Protein AF-A0A9X9IPY0-F1 (afdb_monomer_lite)

Foldseek 3Di:
DPFAKAWAFPDPVDQLLCLLPPVLDADQCLLDCVGNPNQVSLVVCVVVPPDPGGTDIGTCVNDPDPVLLVVLQVLLVVVCVLLCVQPVQDVVNSVPPRSDQDDDRHDRDPLSVVLCVQLVVLSVPDSHPVVSVVVSCVSQQQDDGNRVVSRPGDDGNVSSSSNRHPNPDPDWDKAFDDFPQKDWDDPVVVCLLQVPDAWPTKMDGNPDPDPPAFKIKTKDWDFFSAFCQQAALVRVLVVLVVLLVVCPPDDDDDQKDKDFPDWDWDPDPQWTWIKTWMWMDGDPDIKTKIWIWTHWRTGTTTMIIIGHDDPHDDRVVVVCSRPVVVRMGTDPVTTHDHYPDHDDDDDDGPDRRPDPNVVSSVVSPDDPDPPPPD

Radius of gyration: 24.75 Å; chains: 1; bounding box: 64×47×65 Å

Organism: Bacteroides fragilis (NCBI:txid817)

pLDDT: mean 73.15, std 15.57, range [31.52, 93.75]

Structure (mmCIF, N/CA/C/O backbone):
data_AF-A0A9X9IPY0-F1
#
_entry.id   AF-A0A9X9IPY0-F1
#
loop_
_atom_site.group_PDB
_atom_site.id
_atom_site.type_symbol
_atom_site.label_atom_id
_atom_site.label_alt_id
_atom_site.label_comp_id
_atom_site.label_asym_id
_atom_site.label_entity_id
_atom_site.label_seq_id
_atom_site.pdbx_PDB_ins_code
_atom_site.Cartn_x
_atom_site.Cartn_y
_atom_site.Cartn_z
_atom_site.occupancy
_atom_site.B_iso_or_equiv
_atom_site.auth_seq_id
_atom_site.auth_comp_id
_atom_site.auth_asym_id
_atom_site.auth_atom_id
_atom_site.pdbx_PDB_model_num
ATOM 1 N N . MET A 1 1 ? -22.319 -22.862 21.722 1.00 43.25 1 MET A N 1
ATOM 2 C CA . MET A 1 1 ? -21.698 -21.652 21.140 1.00 43.25 1 MET A CA 1
ATOM 3 C C . MET A 1 1 ? -21.430 -20.708 22.293 1.00 43.25 1 MET A C 1
ATOM 5 O O . MET A 1 1 ? -22.284 -20.640 23.164 1.00 43.25 1 MET A O 1
ATOM 9 N N . ALA A 1 2 ? -20.265 -20.066 22.360 1.00 55.34 2 ALA A N 1
ATOM 10 C CA . ALA A 1 2 ? -20.081 -18.982 23.323 1.00 55.34 2 ALA A CA 1
ATOM 11 C C . ALA A 1 2 ? -21.081 -17.861 22.997 1.00 55.34 2 ALA A C 1
ATOM 13 O O . ALA A 1 2 ? -21.322 -17.603 21.814 1.00 55.34 2 ALA A O 1
ATOM 14 N N . ASP A 1 3 ? -21.671 -17.237 24.017 1.00 74.44 3 ASP A N 1
ATOM 15 C CA . ASP A 1 3 ? -22.590 -16.115 23.825 1.00 74.44 3 ASP A CA 1
ATOM 16 C C . ASP A 1 3 ? -21.862 -14.988 23.085 1.00 74.44 3 ASP A C 1
ATOM 18 O O . ASP A 1 3 ? -20.897 -14.412 23.592 1.00 74.44 3 ASP A O 1
ATOM 22 N N . LYS A 1 4 ? -22.302 -14.694 21.858 1.00 85.56 4 LYS A N 1
ATOM 23 C CA . LYS A 1 4 ? -21.786 -13.571 21.071 1.00 85.56 4 LYS A CA 1
ATOM 24 C C . LYS A 1 4 ? -22.376 -12.259 21.596 1.00 85.56 4 LYS A C 1
ATOM 26 O O . LYS A 1 4 ? -23.512 -12.222 22.072 1.00 85.56 4 LYS A O 1
ATOM 31 N N . TYR A 1 5 ? -21.585 -11.191 21.543 1.00 87.75 5 TYR A N 1
ATOM 32 C CA . TYR A 1 5 ? -21.956 -9.879 22.075 1.00 87.75 5 TYR A CA 1
ATOM 33 C C . TYR A 1 5 ? -21.237 -8.748 21.338 1.00 87.75 5 TYR A C 1
ATOM 35 O O . TYR A 1 5 ? -20.131 -8.936 20.824 1.00 87.75 5 TYR A O 1
ATOM 43 N N . SER A 1 6 ? -21.841 -7.562 21.273 1.00 85.81 6 SER A N 1
ATOM 44 C CA . SER A 1 6 ? -21.191 -6.325 20.821 1.00 85.81 6 SER A CA 1
ATOM 45 C C . SER A 1 6 ? -20.739 -5.443 21.976 1.00 85.81 6 SER A C 1
ATOM 47 O O . SER A 1 6 ? -21.227 -5.555 23.102 1.00 85.81 6 SER A O 1
ATOM 49 N N . LEU A 1 7 ? -19.765 -4.589 21.671 1.00 83.31 7 LEU A N 1
ATOM 50 C CA . LEU A 1 7 ? -19.295 -3.519 22.538 1.00 83.31 7 LEU A CA 1
ATOM 51 C C . LEU A 1 7 ? -19.724 -2.193 21.915 1.00 83.31 7 LEU A C 1
ATOM 53 O O . LEU A 1 7 ? -19.143 -1.761 20.922 1.00 83.31 7 LEU A O 1
ATOM 57 N N . THR A 1 8 ? -20.750 -1.568 22.483 1.00 78.81 8 THR A N 1
ATOM 58 C CA . THR A 1 8 ? -21.298 -0.303 21.977 1.00 78.81 8 THR A CA 1
ATOM 59 C C . THR A 1 8 ? -20.980 0.843 22.934 1.00 78.81 8 THR A C 1
ATOM 61 O O . THR A 1 8 ? -20.744 0.590 24.122 1.00 78.81 8 THR A O 1
ATOM 64 N N . PRO A 1 9 ? -21.022 2.110 22.484 1.00 73.62 9 PRO A N 1
ATOM 65 C CA . PRO A 1 9 ? -21.060 3.237 23.405 1.00 73.62 9 PRO A CA 1
ATOM 66 C C . PRO A 1 9 ? -22.193 3.055 24.424 1.00 73.62 9 PRO A C 1
ATOM 68 O O . PRO A 1 9 ? -23.287 2.598 24.080 1.00 73.62 9 PRO A O 1
ATOM 71 N N . ALA A 1 10 ? -21.938 3.380 25.693 1.00 67.75 10 ALA A N 1
ATOM 72 C CA . ALA A 1 10 ? -22.966 3.318 26.735 1.00 67.75 10 ALA A CA 1
ATOM 73 C C . ALA A 1 10 ? -24.023 4.429 26.597 1.00 67.75 10 ALA A C 1
ATOM 75 O O . ALA A 1 10 ? -25.117 4.298 27.146 1.00 67.75 10 ALA A O 1
ATOM 76 N N . ASN A 1 11 ? -23.697 5.502 25.870 1.00 67.50 11 ASN A N 1
ATOM 77 C CA . ASN A 1 11 ? -24.562 6.641 25.595 1.00 67.50 11 ASN A CA 1
ATOM 78 C C . ASN A 1 11 ? -24.501 6.996 24.097 1.00 67.50 11 ASN A C 1
ATOM 80 O O . ASN A 1 11 ? -23.415 7.045 23.525 1.00 67.50 11 ASN A O 1
ATOM 84 N N . GLU A 1 12 ? -25.646 7.289 23.480 1.00 62.16 12 GLU A N 1
ATOM 85 C CA . GLU A 1 12 ? -25.737 7.805 22.105 1.00 62.16 12 GLU A CA 1
ATOM 86 C C . GLU A 1 12 ? -25.081 9.189 21.951 1.00 62.16 12 GLU A C 1
ATOM 88 O O . GLU A 1 12 ? -24.614 9.526 20.868 1.00 62.16 12 GLU A O 1
ATOM 93 N N . GLN A 1 13 ? -24.975 9.974 23.033 1.00 66.50 13 GLN A N 1
ATOM 94 C CA . GLN A 1 13 ? -24.205 11.229 23.061 1.00 66.50 13 GLN A CA 1
ATOM 95 C C . GLN A 1 13 ? -22.731 11.033 23.452 1.00 66.50 13 GLN A C 1
ATOM 97 O O . GLN A 1 13 ? -22.095 11.961 23.955 1.00 66.50 13 GLN A O 1
ATOM 102 N N . ASP A 1 14 ? -22.170 9.835 23.264 1.00 74.75 14 ASP A N 1
ATOM 103 C CA . ASP A 1 14 ? -20.743 9.620 23.484 1.00 74.75 14 ASP A CA 1
ATOM 104 C C . ASP A 1 14 ? -19.918 10.580 22.594 1.00 74.75 14 ASP A C 1
ATOM 106 O O . ASP A 1 14 ? -20.149 10.664 21.378 1.00 74.75 14 ASP A O 1
ATOM 110 N N . PRO A 1 15 ? -18.977 11.349 23.177 1.00 75.31 15 PRO A N 1
ATOM 111 C CA . PRO A 1 15 ? -18.258 12.389 22.450 1.00 75.31 15 PRO A CA 1
ATOM 112 C C . PRO A 1 15 ? -17.321 11.821 21.376 1.00 75.31 15 PRO A C 1
ATOM 114 O O . PRO A 1 15 ? -17.054 12.508 20.392 1.00 75.31 15 PRO A O 1
ATOM 117 N N . PHE A 1 16 ? -16.854 10.575 21.512 1.00 76.94 16 PHE A N 1
ATOM 118 C CA . PHE A 1 16 ? -16.045 9.911 20.489 1.00 76.94 16 PHE A CA 1
ATOM 119 C C . PHE A 1 16 ? -16.911 9.495 19.302 1.00 76.94 16 PHE A C 1
ATOM 121 O O . PHE A 1 16 ? -16.558 9.765 18.155 1.00 76.94 16 PHE A O 1
ATOM 128 N N . HIS A 1 17 ? -18.068 8.892 19.574 1.00 75.31 17 HIS A N 1
ATOM 129 C CA . HIS A 1 17 ? -19.019 8.487 18.539 1.00 75.31 17 HIS A CA 1
ATOM 130 C C . HIS A 1 17 ? -19.581 9.697 17.770 1.00 75.31 17 HIS A C 1
ATOM 132 O O . HIS A 1 17 ? -19.633 9.704 16.540 1.00 75.31 17 HIS A O 1
ATOM 138 N N . SER A 1 18 ? -19.885 10.784 18.488 1.00 76.62 18 SER A N 1
ATOM 139 C CA . SER A 1 18 ? -20.359 12.048 17.910 1.00 76.62 18 SER A CA 1
ATOM 140 C C . SER A 1 18 ? -19.355 12.680 16.942 1.00 76.62 18 SER A C 1
ATOM 142 O O . SER A 1 18 ? -19.760 13.297 15.959 1.00 76.62 18 SER A O 1
ATOM 144 N N . ILE A 1 19 ? -18.047 12.533 17.189 1.00 76.88 19 ILE A N 1
ATOM 145 C CA . ILE A 1 19 ? -17.016 13.053 16.281 1.00 76.88 19 ILE A CA 1
ATOM 146 C C . ILE A 1 19 ? -17.061 12.346 14.928 1.00 76.88 19 ILE A C 1
ATOM 148 O O . ILE A 1 19 ? -16.904 13.015 13.906 1.00 76.88 19 ILE A O 1
ATOM 152 N N . ILE A 1 20 ? -17.270 11.027 14.924 1.00 72.56 20 ILE A N 1
ATOM 153 C CA . ILE A 1 20 ? -17.332 10.232 13.694 1.00 72.56 20 ILE A CA 1
ATOM 154 C C . ILE A 1 20 ? -18.605 10.559 12.913 1.00 72.56 20 ILE A C 1
ATOM 156 O O . ILE A 1 20 ? -18.523 10.855 11.723 1.00 72.56 20 ILE A O 1
ATOM 160 N N . LEU A 1 21 ? -19.758 10.567 13.587 1.00 69.00 21 LEU A N 1
ATOM 161 C CA . LEU A 1 21 ? -21.052 10.696 12.917 1.00 69.00 21 LEU A CA 1
ATOM 162 C C . LEU A 1 21 ? -21.378 12.122 12.449 1.00 69.00 21 LEU A C 1
ATOM 164 O O . LEU A 1 21 ? -22.000 12.299 11.404 1.00 69.00 21 LEU A O 1
ATOM 168 N N . ASN A 1 22 ? -20.968 13.155 13.195 1.00 64.19 22 ASN A N 1
ATOM 169 C CA . ASN A 1 22 ? -21.493 14.510 12.974 1.00 64.19 22 ASN A CA 1
ATOM 170 C C . ASN A 1 22 ? -20.572 15.436 12.173 1.00 64.19 22 ASN A C 1
ATOM 172 O O . ASN A 1 22 ? -21.029 16.469 11.687 1.00 64.19 22 ASN A O 1
ATOM 176 N N . ASN A 1 23 ? -19.281 15.120 12.040 1.00 62.44 23 ASN A N 1
ATOM 177 C CA . ASN A 1 23 ? -18.314 16.098 11.531 1.00 62.44 23 ASN A CA 1
ATOM 178 C C . ASN A 1 23 ? -17.901 15.907 10.066 1.00 62.44 23 ASN A C 1
ATOM 180 O O . ASN A 1 23 ? -17.109 16.722 9.593 1.00 62.44 23 ASN A O 1
ATOM 184 N N . HIS A 1 24 ? -18.403 14.879 9.358 1.00 62.56 24 HIS A N 1
ATOM 185 C CA . HIS A 1 24 ? -18.073 14.568 7.951 1.00 62.56 24 HIS A CA 1
ATOM 186 C C . HIS A 1 24 ? -16.624 14.945 7.592 1.00 62.56 24 HIS A C 1
ATOM 188 O O . HIS A 1 24 ? -16.364 15.811 6.748 1.00 62.56 24 HIS A O 1
ATOM 194 N N . ILE A 1 25 ? -15.671 14.373 8.333 1.00 64.94 25 ILE A N 1
ATOM 195 C CA . ILE A 1 25 ? -14.305 14.889 8.371 1.00 64.94 25 ILE A CA 1
ATOM 196 C C . ILE A 1 25 ? -13.566 14.463 7.101 1.00 64.94 25 ILE A C 1
ATOM 198 O O . ILE A 1 25 ? -13.025 13.366 7.011 1.00 64.94 25 ILE A O 1
ATOM 202 N N . LYS A 1 26 ? -13.528 15.368 6.120 1.00 62.44 26 LYS A N 1
ATOM 203 C CA . LYS A 1 26 ? -12.699 15.232 4.920 1.00 62.44 26 LYS A CA 1
ATOM 204 C C . LYS A 1 26 ? -11.328 15.841 5.158 1.00 62.44 26 LYS A C 1
ATOM 206 O O . LYS A 1 26 ? -11.195 17.049 5.378 1.00 62.44 26 LYS A O 1
ATOM 211 N N . GLU A 1 27 ? -10.295 15.018 5.081 1.00 64.62 27 GLU A N 1
ATOM 212 C CA . GLU A 1 27 ? -8.922 15.441 5.334 1.00 64.62 27 GLU A CA 1
ATOM 213 C C . GLU A 1 27 ? -7.944 14.777 4.362 1.00 64.62 27 GLU A C 1
ATOM 215 O O . GLU A 1 27 ? -8.025 13.587 4.088 1.00 64.62 27 GLU A O 1
ATOM 220 N N . LYS A 1 28 ? -7.019 15.575 3.812 1.00 61.06 28 LYS A N 1
ATOM 221 C CA . LYS A 1 28 ? -6.094 15.147 2.747 1.00 61.06 28 LYS A CA 1
ATOM 222 C C . LYS A 1 28 ? -4.866 14.400 3.255 1.00 61.06 28 LYS A C 1
ATOM 224 O O . LYS A 1 28 ? -4.221 13.711 2.475 1.00 61.06 28 LYS A O 1
ATOM 229 N N . GLU A 1 29 ? -4.532 14.579 4.531 1.00 64.69 29 GLU A N 1
ATOM 230 C CA . GLU A 1 29 ? -3.319 14.068 5.181 1.00 64.69 29 GLU A CA 1
ATOM 231 C C . GLU A 1 29 ? -3.679 13.341 6.490 1.00 64.69 29 GLU A C 1
ATOM 233 O O . GLU A 1 29 ? -3.018 13.505 7.512 1.00 64.69 29 GLU A O 1
ATOM 238 N N . ALA A 1 30 ? -4.755 12.543 6.463 1.00 67.12 30 ALA A N 1
ATOM 239 C CA . ALA A 1 30 ? -5.319 11.849 7.631 1.00 67.12 30 ALA A CA 1
ATOM 240 C C . ALA A 1 30 ? -4.334 10.918 8.364 1.00 67.12 30 ALA A C 1
ATOM 242 O O . ALA A 1 30 ? -4.536 10.577 9.532 1.00 67.12 30 ALA A O 1
ATOM 243 N N . TRP A 1 31 ? -3.268 10.492 7.684 1.00 61.69 31 TRP A N 1
ATOM 244 C CA . TRP A 1 31 ? -2.212 9.645 8.235 1.00 61.69 31 TRP A CA 1
ATOM 245 C C . TRP A 1 31 ? -1.145 10.423 9.021 1.00 61.69 31 TRP A C 1
ATOM 247 O O . TRP A 1 31 ? -0.355 9.792 9.720 1.00 61.69 31 TRP A O 1
ATOM 257 N N . ASP A 1 32 ? -1.073 11.759 8.915 1.00 66.50 32 ASP A N 1
ATOM 258 C CA . ASP A 1 32 ? -0.113 12.566 9.679 1.00 66.50 32 ASP A CA 1
ATOM 259 C C . ASP A 1 32 ? -0.724 12.957 11.041 1.00 66.50 32 ASP A C 1
ATOM 261 O O . ASP A 1 32 ? -1.697 13.716 11.081 1.00 66.50 32 ASP A O 1
ATOM 265 N N . PRO A 1 33 ? -0.163 12.497 12.179 1.00 67.38 33 PRO A N 1
ATOM 266 C CA . PRO A 1 33 ? -0.684 12.829 13.506 1.00 67.38 33 PRO A CA 1
ATOM 267 C C . PRO A 1 33 ? -0.741 14.334 13.806 1.00 67.38 33 PRO A C 1
ATOM 269 O O . PRO A 1 33 ? -1.555 14.758 14.619 1.00 67.38 33 PRO A O 1
ATOM 272 N N . GLY A 1 34 ? 0.115 15.143 13.170 1.00 76.56 34 GLY A N 1
ATOM 273 C CA . GLY A 1 34 ? 0.146 16.597 13.336 1.00 76.56 34 GLY A CA 1
ATOM 274 C C . GLY A 1 34 ? -0.860 17.352 12.465 1.00 76.56 34 GLY A C 1
ATOM 275 O O . GLY A 1 34 ? -1.012 18.560 12.636 1.00 76.56 34 GLY A O 1
ATOM 276 N N . LYS A 1 35 ? -1.529 16.670 11.528 1.00 76.19 35 LYS A N 1
ATOM 277 C CA . LYS A 1 35 ? -2.507 17.271 10.603 1.00 76.19 35 LYS A CA 1
ATOM 278 C C . LYS A 1 35 ? -3.881 16.605 10.646 1.00 76.19 35 LYS A C 1
ATOM 280 O O . LYS A 1 35 ? -4.843 17.193 10.151 1.00 76.19 35 LYS A O 1
ATOM 285 N N . SER A 1 36 ? -3.968 15.407 11.227 1.00 77.00 36 SER A N 1
ATOM 286 C CA . SER A 1 36 ? -5.204 14.639 11.326 1.00 77.00 36 SER A CA 1
ATOM 287 C C . SER A 1 36 ? -6.228 15.366 12.195 1.00 77.00 36 SER A C 1
ATOM 289 O O . SER A 1 36 ? -6.053 15.491 13.410 1.00 77.00 36 SER A O 1
ATOM 291 N N . ARG A 1 37 ? -7.318 15.841 11.584 1.00 79.38 37 ARG A N 1
ATOM 292 C CA . ARG A 1 37 ? -8.373 16.568 12.310 1.00 79.38 37 ARG A CA 1
ATOM 293 C C . ARG A 1 37 ? -9.129 15.627 13.231 1.00 79.38 37 ARG A C 1
ATOM 295 O O . ARG A 1 37 ? -9.364 15.981 14.384 1.00 79.38 37 ARG A O 1
ATOM 302 N N . LEU A 1 38 ? -9.444 14.424 12.750 1.00 77.50 38 LEU A N 1
ATOM 303 C CA . LEU A 1 38 ? -10.023 13.360 13.561 1.00 77.50 38 LEU A CA 1
ATOM 304 C C . LEU A 1 38 ? -9.109 13.008 14.742 1.00 77.50 38 LEU A C 1
ATOM 306 O O . LEU A 1 38 ? -9.571 12.958 15.877 1.00 77.50 38 LEU A O 1
ATOM 310 N N . GLY A 1 39 ? -7.808 12.824 14.506 1.00 80.00 39 GLY A N 1
ATOM 311 C CA . GLY A 1 39 ? -6.845 12.502 15.559 1.00 80.00 39 GLY A CA 1
ATOM 312 C C . GLY A 1 39 ? -6.725 13.595 16.616 1.00 80.00 39 GLY A C 1
ATOM 313 O O . GLY A 1 39 ? -6.739 13.290 17.807 1.00 80.00 39 GLY A O 1
ATOM 314 N N . MET A 1 40 ? -6.676 14.861 16.197 1.00 84.06 40 MET A N 1
ATOM 315 C CA . MET A 1 40 ? -6.678 16.009 17.106 1.00 84.06 40 MET A CA 1
ATOM 316 C C . MET A 1 40 ? -7.991 16.122 17.891 1.00 84.06 40 MET A C 1
ATOM 318 O O . MET A 1 40 ? -7.959 16.433 19.082 1.00 84.06 40 MET A O 1
ATOM 322 N N . ALA A 1 41 ? -9.134 15.851 17.254 1.00 82.75 41 ALA A N 1
ATOM 323 C CA . ALA A 1 41 ? -10.441 15.876 17.902 1.00 82.75 41 ALA A CA 1
ATOM 324 C C . ALA A 1 41 ? -10.561 14.772 18.963 1.00 82.75 41 ALA A C 1
ATOM 326 O O . ALA A 1 41 ? -10.906 15.066 20.106 1.00 82.75 41 ALA A O 1
ATOM 327 N N . LEU A 1 42 ? -10.192 13.532 18.625 1.00 82.44 42 LEU A N 1
ATOM 328 C CA . LEU A 1 42 ? -10.173 12.410 19.568 1.00 82.44 42 LEU A CA 1
ATOM 329 C C . LEU A 1 42 ? -9.204 12.678 20.732 1.00 82.44 42 LEU A C 1
ATOM 331 O O . LEU A 1 42 ? -9.562 12.446 21.884 1.00 82.44 42 LEU A O 1
ATOM 335 N N . ASP A 1 43 ? -8.0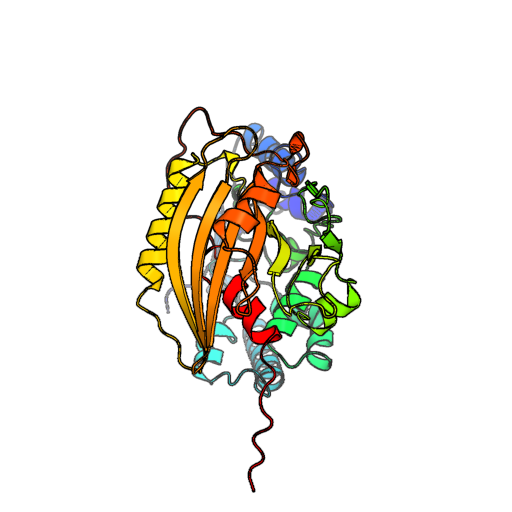19 13.244 20.469 1.00 83.69 43 ASP A N 1
ATOM 336 C CA . ASP A 1 43 ? -7.084 13.664 21.526 1.00 83.69 43 ASP A CA 1
ATOM 337 C C . ASP A 1 43 ? -7.658 14.742 22.435 1.00 83.69 43 ASP A C 1
ATOM 339 O O . ASP A 1 43 ? -7.446 14.721 23.649 1.00 83.69 43 ASP A O 1
ATOM 343 N N . SER A 1 44 ? -8.366 15.707 21.853 1.00 84.44 44 SER A N 1
ATOM 344 C CA . SER A 1 44 ? -9.010 16.756 22.625 1.00 84.44 44 SER A CA 1
ATOM 345 C C . SER A 1 44 ? -10.104 16.181 23.520 1.00 84.44 44 SER A C 1
ATOM 347 O O . SER A 1 44 ? -10.198 16.593 24.677 1.00 84.44 44 SER A O 1
ATOM 349 N N . VAL A 1 45 ? -10.890 15.217 23.031 1.00 83.25 45 VAL A N 1
ATOM 350 C CA . VAL A 1 45 ? -11.884 14.515 23.851 1.00 83.25 45 VAL A CA 1
ATOM 351 C C . VAL A 1 45 ? -11.198 13.727 24.957 1.00 83.25 45 VAL A C 1
ATOM 353 O O . VAL A 1 45 ? -11.548 13.933 26.109 1.00 83.25 45 VAL A O 1
ATOM 356 N N . TYR A 1 46 ? -10.158 12.936 24.685 1.00 81.00 46 TYR A N 1
ATOM 357 C CA . TYR A 1 46 ? -9.435 12.223 25.751 1.00 81.00 46 TYR A CA 1
ATOM 358 C C . TYR A 1 46 ? -8.894 13.138 26.852 1.00 81.00 46 TYR A C 1
ATOM 360 O O . TYR A 1 46 ? -8.900 12.760 28.018 1.00 81.00 46 TYR A O 1
ATOM 368 N N . LYS A 1 47 ? -8.421 14.338 26.498 1.00 83.88 47 LYS A N 1
ATOM 369 C CA . LYS A 1 47 ? -7.894 15.308 27.472 1.00 83.88 47 LYS A CA 1
ATOM 370 C C . LYS A 1 47 ? -8.979 15.995 28.298 1.00 83.88 47 LYS A C 1
ATOM 372 O O . LYS A 1 47 ? -8.683 16.477 29.386 1.00 83.88 47 LYS A O 1
ATOM 377 N N . THR A 1 48 ? -10.193 16.102 27.765 1.00 82.12 48 THR A N 1
ATOM 378 C CA . THR A 1 48 ? -11.304 16.843 28.387 1.00 82.12 48 THR A CA 1
ATOM 379 C C . THR A 1 48 ? -12.341 15.930 29.034 1.00 82.12 48 THR A C 1
ATOM 381 O O . THR A 1 48 ? -13.082 16.372 29.908 1.00 82.12 48 THR A O 1
ATOM 384 N N . CYS A 1 49 ? -12.387 14.660 28.637 1.00 73.62 49 CYS A N 1
ATOM 385 C CA . CYS A 1 49 ? -13.329 13.681 29.142 1.00 73.62 49 CYS A CA 1
ATOM 386 C C . CYS A 1 49 ? -12.889 13.202 30.530 1.00 73.62 49 CYS A C 1
ATOM 388 O O . CYS A 1 49 ? -11.843 12.576 30.691 1.00 73.62 49 CYS A O 1
ATOM 390 N N . THR A 1 50 ? -13.691 13.523 31.544 1.00 69.56 50 THR A N 1
ATOM 391 C CA . THR A 1 50 ? -13.454 13.120 32.937 1.00 69.56 50 THR A CA 1
ATOM 392 C C . THR A 1 50 ? -13.838 11.666 33.203 1.00 69.56 50 THR A C 1
ATOM 394 O O . THR A 1 50 ? -13.325 11.072 34.149 1.00 69.56 50 THR A O 1
ATOM 397 N N . ASP A 1 51 ? -14.698 11.089 32.358 1.00 68.88 51 ASP A N 1
ATOM 398 C CA . ASP A 1 51 ? -15.136 9.697 32.427 1.00 68.88 51 ASP A CA 1
ATOM 399 C C . ASP A 1 51 ? -14.709 8.940 31.165 1.00 68.88 51 ASP A C 1
ATOM 401 O O . ASP A 1 51 ? -15.152 9.278 30.071 1.00 68.88 51 ASP A O 1
ATOM 405 N N . PRO A 1 52 ? -13.871 7.895 31.270 1.00 64.19 52 PRO A N 1
ATOM 406 C CA . PRO A 1 52 ? -13.447 7.153 30.094 1.00 64.19 52 PRO A CA 1
ATOM 407 C C . PRO A 1 52 ? -14.649 6.463 29.424 1.00 64.19 52 PRO A C 1
ATOM 409 O O . PRO A 1 52 ? -15.537 5.973 30.131 1.00 64.19 52 PRO A O 1
ATOM 412 N N . PRO A 1 53 ? -14.661 6.360 28.083 1.00 67.50 53 PRO A N 1
ATOM 413 C CA . PRO A 1 53 ? -15.711 5.665 27.349 1.00 67.50 53 PRO A CA 1
ATOM 414 C C . PRO A 1 53 ? -15.765 4.210 27.821 1.00 67.50 53 PRO A C 1
ATOM 416 O O . PRO A 1 53 ? -14.791 3.462 27.708 1.00 67.50 53 PRO A O 1
ATOM 419 N N . ARG A 1 54 ? -16.898 3.814 28.409 1.00 71.31 54 ARG A N 1
ATOM 420 C CA . ARG A 1 54 ? -17.121 2.441 28.872 1.00 71.31 54 ARG A CA 1
ATOM 421 C C . ARG A 1 54 ? -17.984 1.716 27.851 1.00 71.31 54 ARG A C 1
ATOM 423 O O . ARG A 1 54 ? -19.122 2.139 27.637 1.00 71.31 54 ARG A O 1
ATOM 430 N N . PRO A 1 55 ? -17.486 0.635 27.234 1.00 77.25 55 PRO A N 1
ATOM 431 C CA . PRO A 1 55 ? -18.305 -0.139 26.327 1.00 77.25 55 PRO A CA 1
ATOM 432 C C . PRO A 1 55 ? -19.412 -0.849 27.109 1.00 77.25 55 PRO A C 1
ATOM 434 O O . PRO A 1 55 ? -19.169 -1.497 28.131 1.00 77.25 55 PRO A O 1
ATOM 437 N N . LYS A 1 56 ? -20.638 -0.734 26.609 1.00 85.31 56 LYS A N 1
ATOM 438 C CA . LYS A 1 56 ? -21.765 -1.551 27.038 1.00 85.31 56 LYS A CA 1
ATOM 439 C C . LYS A 1 56 ? -21.701 -2.879 26.291 1.00 85.31 56 LYS A C 1
ATOM 441 O O . LYS A 1 56 ? -21.603 -2.900 25.066 1.00 85.31 56 LYS A O 1
ATOM 446 N N . ILE A 1 57 ? -21.780 -3.979 27.037 1.00 88.19 57 ILE A N 1
ATOM 447 C CA . ILE A 1 57 ? -21.951 -5.313 26.459 1.00 88.19 57 ILE A CA 1
ATOM 448 C C . ILE A 1 57 ? -23.420 -5.464 26.071 1.00 88.19 57 ILE A C 1
ATOM 450 O O . ILE A 1 57 ? -24.300 -5.334 26.923 1.00 88.19 57 ILE A O 1
ATOM 454 N N . VAL A 1 58 ? -23.676 -5.751 24.799 1.00 89.25 58 VAL A N 1
ATOM 455 C CA . VAL A 1 58 ? -25.009 -6.087 24.289 1.00 89.25 58 VAL A CA 1
ATOM 456 C C . VAL A 1 58 ? -24.955 -7.513 23.769 1.00 89.25 58 VAL A C 1
ATOM 458 O O . VAL A 1 58 ? -24.192 -7.805 22.848 1.00 89.25 58 VAL A O 1
ATOM 461 N N . ARG A 1 59 ? -25.705 -8.425 24.391 1.00 90.69 59 ARG A N 1
ATOM 462 C CA . ARG A 1 59 ? -25.652 -9.847 24.030 1.00 90.69 59 ARG A CA 1
ATOM 463 C C . ARG A 1 59 ? -26.571 -10.122 22.855 1.00 90.69 59 ARG A C 1
ATOM 465 O O . ARG A 1 59 ? -27.705 -9.658 22.837 1.00 90.69 59 ARG A O 1
ATOM 472 N N . ASP A 1 60 ? -26.121 -10.953 21.924 1.00 90.94 60 ASP A N 1
ATOM 473 C CA . ASP A 1 60 ? -26.883 -11.276 20.716 1.00 90.94 60 ASP A CA 1
ATOM 474 C C . ASP A 1 60 ? -28.262 -11.863 21.056 1.00 90.94 60 ASP A C 1
ATOM 476 O O . ASP A 1 60 ? -29.248 -11.522 20.411 1.00 90.94 60 ASP A O 1
ATOM 480 N N . ILE A 1 61 ? -28.354 -12.663 22.125 1.00 91.31 61 ILE A N 1
ATOM 481 C CA . ILE A 1 61 ? -29.612 -13.258 22.609 1.00 91.31 61 ILE A CA 1
ATOM 482 C C . ILE A 1 61 ? -30.678 -12.221 23.004 1.00 91.31 61 ILE A C 1
ATOM 484 O O . ILE A 1 61 ? -31.859 -12.547 23.063 1.00 91.31 61 ILE A O 1
ATOM 488 N N . GLU A 1 62 ? -30.272 -10.984 23.291 1.00 91.69 62 GLU A N 1
ATOM 489 C CA . GLU A 1 62 ? -31.166 -9.905 23.720 1.00 91.69 62 GLU A CA 1
ATOM 490 C C . GLU A 1 62 ? -31.692 -9.078 22.543 1.00 91.69 62 GLU A C 1
ATOM 492 O O . GLU A 1 62 ? -32.732 -8.437 22.677 1.00 91.69 62 GLU A O 1
ATOM 497 N N . VAL A 1 63 ? -30.977 -9.057 21.411 1.00 91.31 63 VAL A N 1
ATOM 498 C CA . VAL A 1 63 ? -31.211 -8.075 20.335 1.00 91.31 63 VAL A CA 1
ATOM 499 C C . VAL A 1 63 ? -31.331 -8.670 18.933 1.00 91.31 63 VAL A C 1
ATOM 501 O O . VAL A 1 63 ? -31.947 -8.046 18.070 1.00 91.31 63 VAL A O 1
ATOM 504 N N . ILE A 1 64 ? -30.771 -9.856 18.668 1.00 91.56 64 ILE A N 1
ATOM 505 C CA . ILE A 1 64 ? -30.884 -10.490 17.351 1.00 91.56 64 ILE A CA 1
ATOM 506 C C . ILE A 1 64 ? -32.315 -10.965 17.127 1.00 91.56 64 ILE A C 1
ATOM 508 O O . ILE A 1 64 ? -32.907 -11.662 17.950 1.00 91.56 64 ILE A O 1
ATOM 512 N N . THR A 1 65 ? -32.844 -10.641 15.950 1.00 91.00 65 THR A N 1
ATOM 513 C CA . THR A 1 65 ? -34.148 -11.120 15.494 1.00 91.00 65 THR A CA 1
ATOM 514 C C . THR A 1 65 ? -33.992 -12.260 14.490 1.00 91.00 65 THR A C 1
ATOM 516 O O . THR A 1 65 ? -32.985 -12.362 13.785 1.00 91.00 65 THR A O 1
ATOM 519 N N . GLY A 1 66 ? -35.019 -13.108 14.377 1.00 89.38 66 GLY A N 1
ATOM 520 C CA . GLY A 1 66 ? -35.061 -14.141 13.337 1.00 89.38 66 GLY A CA 1
ATOM 521 C C . GLY A 1 66 ? -34.963 -13.550 11.927 1.00 89.38 66 GLY A C 1
ATOM 522 O O . GLY A 1 66 ? -34.206 -14.058 11.107 1.00 89.38 66 GLY A O 1
ATOM 523 N N . ASN A 1 67 ? -35.644 -12.426 11.678 1.00 90.69 67 ASN A N 1
ATOM 524 C CA . ASN A 1 67 ? -35.598 -11.726 10.391 1.00 90.69 67 ASN A CA 1
ATOM 525 C C . ASN A 1 67 ? -34.179 -11.268 10.033 1.00 90.69 67 ASN A C 1
ATOM 527 O O . ASN A 1 67 ? -33.759 -11.442 8.895 1.00 90.69 67 ASN A O 1
ATOM 531 N N . PHE A 1 68 ? -33.417 -10.746 10.999 1.00 88.88 68 PHE A N 1
ATOM 532 C CA . PHE A 1 68 ? -32.023 -10.360 10.771 1.00 88.88 68 PHE A CA 1
ATOM 533 C C . PHE A 1 68 ? -31.165 -11.553 10.321 1.00 88.88 68 PHE A C 1
ATOM 535 O O . PHE A 1 68 ? -30.408 -11.451 9.357 1.00 88.88 68 PHE A O 1
ATOM 542 N N . LEU A 1 69 ? -31.305 -12.707 10.986 1.00 88.81 69 LEU A N 1
ATOM 543 C CA . LEU A 1 69 ? -30.550 -13.912 10.628 1.00 88.81 69 LEU A CA 1
ATOM 544 C C . LEU A 1 69 ? -30.943 -14.451 9.250 1.00 88.81 69 LEU A C 1
ATOM 546 O O . LEU A 1 69 ? -30.057 -14.821 8.482 1.00 88.81 69 LEU A O 1
ATOM 550 N N . ILE A 1 70 ? -32.243 -14.470 8.937 1.00 87.88 70 ILE A N 1
ATOM 551 C CA . ILE A 1 70 ? -32.753 -14.873 7.619 1.00 87.88 70 ILE A CA 1
ATOM 552 C C . ILE A 1 70 ? -32.150 -13.969 6.540 1.00 87.88 70 ILE A C 1
ATOM 554 O O . ILE A 1 70 ? -31.495 -14.474 5.630 1.00 87.88 70 ILE A O 1
ATOM 558 N N . ASN A 1 71 ? -32.257 -12.649 6.702 1.00 88.38 71 ASN A N 1
ATOM 559 C CA . ASN A 1 71 ? -31.718 -11.682 5.748 1.00 88.38 71 ASN A CA 1
ATOM 560 C C . ASN A 1 71 ? -30.199 -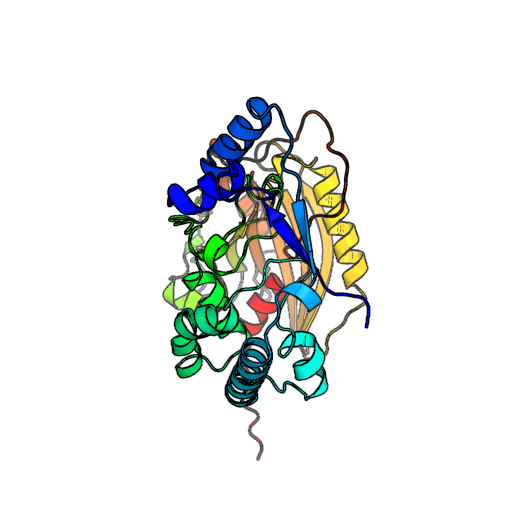11.837 5.563 1.00 88.38 71 ASN A C 1
ATOM 562 O O . ASN A 1 71 ? -29.708 -11.822 4.435 1.00 88.38 71 ASN A O 1
ATOM 566 N N . ASN A 1 72 ? -29.435 -12.041 6.647 1.00 87.81 72 ASN A N 1
ATOM 567 C CA . ASN A 1 72 ? -27.991 -12.258 6.539 1.00 87.81 72 ASN A CA 1
ATOM 568 C C . ASN A 1 72 ? -27.655 -13.529 5.743 1.00 87.81 72 ASN A C 1
ATOM 570 O O . ASN A 1 72 ? -26.736 -13.503 4.926 1.00 87.81 72 ASN A O 1
ATOM 574 N N . VAL A 1 73 ? -28.381 -14.629 5.971 1.00 88.50 73 VAL A N 1
ATOM 575 C CA . VAL A 1 73 ? -28.183 -15.885 5.230 1.00 88.50 73 VAL A CA 1
ATOM 576 C C . VAL A 1 73 ? -28.521 -15.695 3.751 1.00 88.50 73 VAL A C 1
ATOM 578 O O . VAL A 1 73 ? -27.721 -16.077 2.895 1.00 88.50 73 VAL A O 1
ATOM 581 N N . GLU A 1 74 ? -29.664 -15.082 3.439 1.00 88.00 74 GLU A N 1
ATOM 582 C CA . GLU A 1 74 ? -30.113 -14.855 2.061 1.00 88.00 74 GLU A CA 1
ATOM 583 C C . GLU A 1 74 ? -29.126 -13.986 1.272 1.00 88.00 74 GLU A C 1
ATOM 585 O O . GLU A 1 74 ? -28.682 -14.373 0.184 1.00 88.00 74 GLU A O 1
ATOM 590 N N . GLU A 1 75 ? -28.699 -12.855 1.837 1.00 85.31 75 GLU A N 1
ATOM 591 C CA . GLU A 1 75 ? -27.735 -11.969 1.183 1.00 85.31 75 GLU A CA 1
ATOM 592 C C . GLU A 1 75 ? -26.340 -12.609 1.082 1.00 85.31 75 GLU A C 1
ATOM 594 O O . GLU A 1 75 ? -25.666 -12.466 0.057 1.00 85.31 75 GLU A O 1
ATOM 599 N N . ALA A 1 76 ? -25.902 -13.379 2.086 1.00 87.25 76 ALA A N 1
ATOM 600 C CA . ALA A 1 76 ? -24.641 -14.117 2.015 1.00 87.25 76 ALA A CA 1
ATOM 601 C C . ALA A 1 76 ? -24.648 -15.142 0.868 1.00 87.25 76 ALA A C 1
ATOM 603 O O . ALA A 1 76 ? -23.695 -15.194 0.087 1.00 87.25 76 ALA A O 1
ATOM 604 N N . ILE A 1 77 ? -25.725 -15.924 0.729 1.00 85.62 77 ILE A N 1
ATOM 605 C CA . ILE A 1 77 ? -25.888 -16.923 -0.339 1.00 85.62 77 ILE A CA 1
ATOM 606 C C . ILE A 1 77 ? -25.903 -16.249 -1.715 1.00 85.62 77 ILE A C 1
ATOM 608 O O . ILE A 1 77 ? -25.212 -16.690 -2.638 1.00 85.62 77 ILE A O 1
ATOM 612 N N . LYS A 1 78 ? -26.649 -15.151 -1.859 1.00 85.69 78 LYS A N 1
ATOM 613 C CA . LYS A 1 78 ? -26.729 -14.364 -3.098 1.00 85.69 78 LYS A CA 1
ATOM 614 C C . LYS A 1 78 ? -25.359 -13.844 -3.535 1.00 85.69 78 LYS A C 1
ATOM 616 O O . LYS A 1 78 ? -24.998 -13.977 -4.707 1.00 85.69 78 LYS A O 1
ATOM 621 N N . ILE A 1 79 ? -24.577 -13.292 -2.605 1.00 82.81 79 ILE A N 1
ATOM 622 C CA . ILE A 1 79 ? -23.211 -12.819 -2.872 1.00 82.81 79 ILE A CA 1
ATOM 623 C C . ILE A 1 79 ? -22.304 -13.990 -3.242 1.00 82.81 79 ILE A C 1
ATOM 625 O O . ILE A 1 79 ? -21.617 -13.915 -4.261 1.00 82.81 79 ILE A O 1
ATOM 629 N N . TRP A 1 80 ? -22.339 -15.079 -2.471 1.00 84.88 80 TRP A N 1
ATOM 630 C CA . TRP A 1 80 ? -21.532 -16.269 -2.736 1.00 84.88 80 TRP A CA 1
ATOM 631 C C . TRP A 1 80 ? -21.795 -16.825 -4.133 1.00 84.88 80 TRP A C 1
ATOM 633 O O . TRP A 1 80 ? -20.856 -17.023 -4.893 1.00 84.88 80 TRP A O 1
ATOM 643 N N . HIS A 1 81 ? -23.053 -16.984 -4.551 1.00 84.69 81 HIS A N 1
ATOM 644 C CA . HIS A 1 81 ? -23.365 -17.445 -5.908 1.00 84.69 81 HIS A CA 1
ATOM 645 C C . HIS A 1 81 ? -22.904 -16.483 -7.005 1.00 84.69 81 HIS A C 1
ATOM 647 O O . HIS A 1 81 ? -22.493 -16.933 -8.079 1.00 84.69 81 HIS A O 1
ATOM 653 N N . ARG A 1 82 ? -22.958 -15.170 -6.753 1.00 79.75 82 ARG A N 1
ATOM 654 C CA . ARG A 1 82 ? -22.501 -14.160 -7.712 1.00 79.75 82 ARG A CA 1
ATOM 655 C C . ARG A 1 82 ? -20.981 -14.193 -7.883 1.00 79.75 82 ARG A C 1
ATOM 657 O O . ARG A 1 82 ? -20.515 -14.097 -9.014 1.00 79.75 82 ARG A O 1
ATOM 664 N N . THR A 1 83 ? -20.225 -14.375 -6.799 1.00 72.38 83 THR A N 1
ATOM 665 C CA . THR A 1 83 ? -18.751 -14.344 -6.810 1.00 72.38 83 THR A CA 1
ATOM 666 C C . THR A 1 83 ? -18.102 -15.700 -7.091 1.00 72.38 83 THR A C 1
ATOM 668 O O . THR A 1 83 ? -17.021 -15.753 -7.673 1.00 72.38 83 THR A O 1
ATOM 671 N N . LYS A 1 84 ? -18.784 -16.813 -6.785 1.00 72.12 84 LYS A N 1
ATOM 672 C CA . LYS A 1 84 ? -18.289 -18.192 -6.971 1.00 72.12 84 LYS A CA 1
ATOM 673 C C . LYS A 1 84 ? -17.826 -18.498 -8.394 1.00 72.12 84 LYS A C 1
ATOM 675 O O . LYS A 1 84 ? -16.966 -19.350 -8.585 1.00 72.12 84 LYS A O 1
ATOM 680 N N . LYS A 1 85 ? -18.359 -17.787 -9.393 1.00 69.00 85 LYS A N 1
ATOM 681 C CA . LYS A 1 85 ? -17.966 -17.929 -10.804 1.00 69.00 85 LYS A CA 1
ATOM 682 C C . LYS A 1 85 ? -16.503 -17.558 -11.075 1.00 69.00 85 LYS A C 1
ATOM 684 O O . LYS A 1 85 ? -15.996 -17.929 -12.127 1.00 69.00 85 LYS A O 1
ATOM 689 N N . PHE A 1 86 ? -15.848 -16.831 -10.169 1.00 70.50 86 PHE A N 1
ATOM 690 C CA . PHE A 1 86 ? -14.491 -16.326 -10.380 1.00 70.50 86 PHE A CA 1
ATOM 691 C C . PHE A 1 86 ? -13.580 -16.351 -9.137 1.00 70.50 86 PHE A C 1
ATOM 693 O O . PHE A 1 86 ? -12.438 -15.910 -9.224 1.00 70.50 86 PHE A O 1
ATOM 700 N N . THR A 1 87 ? -14.039 -16.882 -7.996 1.00 67.06 87 THR A N 1
ATOM 701 C CA . THR A 1 87 ? -13.246 -16.973 -6.750 1.00 67.06 87 THR A CA 1
ATOM 702 C C . THR A 1 87 ? -12.913 -18.397 -6.296 1.00 67.06 87 THR A C 1
ATOM 704 O O . THR A 1 87 ? -12.178 -18.543 -5.329 1.00 67.06 87 THR A O 1
ATOM 707 N N . GLU A 1 88 ? -13.468 -19.438 -6.936 1.00 75.69 88 GLU A N 1
ATOM 708 C CA . GLU A 1 88 ? -13.356 -20.850 -6.500 1.00 75.69 88 GLU A CA 1
ATOM 709 C C . GLU A 1 88 ? -13.729 -21.097 -5.016 1.00 75.69 88 GLU A C 1
ATOM 711 O O . GLU A 1 88 ? -13.339 -22.096 -4.422 1.00 75.69 88 GLU A O 1
ATOM 716 N N . CYS A 1 89 ? -14.533 -20.212 -4.413 1.00 78.62 89 CYS A N 1
ATOM 717 C CA . CYS A 1 89 ? -14.899 -20.262 -2.996 1.00 78.62 89 CYS A CA 1
ATOM 718 C C . CYS A 1 89 ? -15.733 -21.513 -2.648 1.00 78.62 89 CYS A C 1
ATOM 720 O O . CYS A 1 89 ? -16.843 -21.704 -3.173 1.00 78.62 89 CYS A O 1
ATOM 722 N N . SER A 1 90 ? -15.204 -22.352 -1.750 1.00 85.38 90 SER A N 1
ATOM 723 C CA . SER A 1 90 ? -15.854 -23.580 -1.280 1.00 85.38 90 SER A CA 1
ATOM 724 C C . SER A 1 90 ? -17.024 -23.291 -0.326 1.00 85.38 90 SER A C 1
ATOM 726 O O . SER A 1 90 ? -17.288 -22.147 0.046 1.00 85.38 90 SER A O 1
ATOM 728 N N . PHE A 1 91 ? -17.778 -24.328 0.054 1.00 85.88 91 PHE A N 1
ATOM 729 C CA . PHE A 1 91 ? -18.827 -24.178 1.072 1.00 85.88 91 PHE A CA 1
ATOM 730 C C . PHE A 1 91 ? -18.245 -23.922 2.471 1.00 85.88 91 PHE A C 1
ATOM 732 O O . PHE A 1 91 ? -18.841 -23.185 3.254 1.00 85.88 91 PHE A O 1
ATOM 739 N N . ASP A 1 92 ? -17.071 -24.479 2.763 1.00 88.62 92 ASP A N 1
ATOM 740 C CA . ASP A 1 92 ? -16.390 -24.249 4.036 1.00 88.62 92 ASP A CA 1
ATOM 741 C C . ASP A 1 92 ? -15.899 -22.797 4.121 1.00 88.62 92 ASP A C 1
ATOM 743 O O . ASP A 1 92 ? -16.153 -22.121 5.116 1.00 88.62 92 ASP A O 1
ATOM 747 N N . ASP A 1 93 ? -15.332 -22.264 3.031 1.00 83.06 93 ASP A N 1
ATOM 748 C CA . ASP A 1 93 ? -14.963 -20.842 2.936 1.00 83.06 93 ASP A CA 1
ATOM 749 C C . ASP A 1 93 ? -16.184 -19.927 3.070 1.00 83.06 93 ASP A C 1
ATOM 751 O O . ASP A 1 93 ? -16.117 -18.861 3.682 1.00 83.06 93 ASP A O 1
ATOM 755 N N . PHE A 1 94 ? -17.322 -20.340 2.504 1.00 82.62 94 PHE A N 1
ATOM 756 C CA . PHE A 1 94 ? -18.576 -19.622 2.678 1.00 82.62 94 PHE A CA 1
ATOM 757 C C . PHE A 1 94 ? -18.978 -19.564 4.155 1.00 82.62 94 PHE A C 1
ATOM 759 O O . PHE A 1 94 ? -19.269 -18.477 4.649 1.00 82.62 94 PHE A O 1
ATOM 766 N N . CYS A 1 95 ? -18.965 -20.694 4.864 1.00 81.94 95 CYS A N 1
ATOM 767 C CA . CYS A 1 95 ? -19.332 -20.752 6.278 1.00 81.94 95 CYS A CA 1
ATOM 768 C C . CYS A 1 95 ? -18.393 -19.926 7.169 1.00 81.94 95 CYS A C 1
ATOM 770 O O . CYS A 1 95 ? -18.870 -19.272 8.097 1.00 81.94 95 CYS A O 1
ATOM 772 N N . GLU A 1 96 ? -17.090 -19.944 6.879 1.00 83.12 96 GLU A N 1
ATOM 773 C CA . GLU A 1 96 ? -16.071 -19.295 7.709 1.00 83.12 96 GLU A CA 1
ATOM 774 C C . GLU A 1 96 ? -15.918 -17.797 7.412 1.00 83.12 96 GLU A C 1
ATOM 776 O O . GLU A 1 96 ? -15.773 -17.001 8.337 1.00 83.12 96 GLU A O 1
ATOM 781 N N . TYR A 1 97 ? -15.976 -17.385 6.140 1.00 80.69 97 TYR A N 1
ATOM 782 C CA . TYR A 1 97 ? -15.598 -16.025 5.731 1.00 80.69 97 TYR A CA 1
ATOM 783 C C . TYR A 1 97 ? -16.739 -15.188 5.151 1.00 80.69 97 TYR A C 1
ATOM 785 O O . TYR A 1 97 ? -16.666 -13.961 5.193 1.00 80.69 97 TYR A O 1
ATOM 793 N N . ILE A 1 98 ? -17.789 -15.807 4.600 1.00 84.50 98 ILE A N 1
ATOM 794 C CA . ILE A 1 98 ? -18.879 -15.070 3.935 1.00 84.50 98 ILE A CA 1
ATOM 795 C C . ILE A 1 98 ? -20.123 -15.008 4.809 1.00 84.50 98 ILE A C 1
ATOM 797 O O . ILE A 1 98 ? -20.710 -13.940 4.932 1.00 84.50 98 ILE A O 1
ATOM 801 N N . LEU A 1 99 ? -20.542 -16.127 5.391 1.00 87.62 99 LEU A N 1
ATOM 802 C CA . LEU A 1 99 ? -21.764 -16.271 6.176 1.00 87.62 99 LEU A CA 1
ATOM 803 C C . LEU A 1 99 ? -21.787 -15.481 7.497 1.00 87.62 99 LEU A C 1
ATOM 805 O O . LEU A 1 99 ? -22.877 -15.026 7.863 1.00 87.62 99 LEU A O 1
ATOM 809 N N . PRO A 1 100 ? -20.670 -15.294 8.234 1.00 89.12 100 PRO A N 1
ATOM 810 C CA . PRO A 1 100 ? -20.716 -14.589 9.508 1.00 89.12 100 PRO A CA 1
ATOM 811 C C . PRO A 1 100 ? -21.368 -13.209 9.375 1.00 89.12 100 PRO A C 1
ATOM 813 O O . PRO A 1 100 ? -21.034 -12.426 8.491 1.00 89.12 100 PRO A O 1
ATOM 816 N N . TYR A 1 101 ? -22.314 -12.910 10.265 1.00 87.75 101 TYR A N 1
ATOM 817 C CA . TYR A 1 101 ? -23.044 -11.637 10.275 1.00 87.75 101 TYR A CA 1
ATOM 818 C C . TYR A 1 101 ? -22.255 -10.488 10.915 1.00 87.75 101 TYR A C 1
ATOM 820 O O . TYR A 1 101 ? -22.748 -9.364 10.938 1.00 87.75 101 TYR A O 1
ATOM 828 N N . ARG A 1 102 ? -21.064 -10.763 11.462 1.00 83.00 102 ARG A N 1
ATOM 829 C CA . ARG A 1 102 ? -20.210 -9.781 12.140 1.00 83.00 102 ARG A CA 1
ATOM 830 C C . ARG A 1 102 ? -18.756 -10.230 12.248 1.00 83.00 102 ARG A C 1
ATOM 832 O O . ARG A 1 102 ? -18.486 -11.434 12.296 1.00 83.00 102 ARG A O 1
ATOM 839 N N . ILE A 1 103 ? -17.859 -9.265 12.415 1.00 75.75 103 ILE A N 1
ATOM 840 C CA . ILE A 1 103 ? -16.438 -9.434 12.725 1.00 75.75 103 ILE A CA 1
ATOM 841 C C . ILE A 1 103 ? -16.166 -8.962 14.161 1.00 75.75 103 ILE A C 1
ATOM 843 O O . ILE A 1 103 ? -16.540 -7.862 14.568 1.00 75.75 103 ILE A O 1
ATOM 847 N N . GLY A 1 104 ? -15.491 -9.801 14.953 1.00 80.12 104 GLY A N 1
ATOM 848 C CA . GLY A 1 104 ? -15.141 -9.471 16.338 1.00 80.12 104 GLY A CA 1
ATOM 849 C C . GLY A 1 104 ? -16.365 -9.102 17.185 1.00 80.12 104 GLY A C 1
ATOM 850 O O . GLY A 1 104 ? -17.347 -9.845 17.226 1.00 80.12 104 GLY A O 1
ATOM 851 N N . ASN A 1 105 ? -16.298 -7.949 17.859 1.00 83.62 105 ASN A N 1
ATOM 852 C CA . ASN A 1 105 ? -17.354 -7.441 18.740 1.00 83.62 105 ASN A CA 1
ATOM 853 C C . ASN A 1 105 ? -18.036 -6.162 18.213 1.00 83.62 105 ASN A C 1
ATOM 855 O O . ASN A 1 105 ? -18.598 -5.407 19.007 1.00 83.62 105 ASN A O 1
ATOM 859 N N . GLU A 1 106 ? -18.031 -5.923 16.897 1.00 80.94 106 GLU A N 1
ATOM 860 C CA . GLU A 1 106 ? -18.713 -4.766 16.285 1.00 80.94 106 GLU A CA 1
ATOM 861 C C . GLU A 1 106 ? -20.230 -4.769 16.530 1.00 80.94 106 GLU A C 1
ATOM 863 O O . GLU A 1 106 ? -20.834 -5.828 16.697 1.00 80.94 106 GLU A O 1
ATOM 868 N N . SER A 1 107 ? -20.870 -3.602 16.553 1.00 84.94 107 SER A N 1
ATOM 869 C CA . SER A 1 107 ? -22.331 -3.511 16.667 1.00 84.94 107 SER A CA 1
ATOM 870 C C . SER A 1 107 ? -23.039 -4.229 15.514 1.00 84.94 107 SER A C 1
ATOM 872 O O . SER A 1 107 ? -22.580 -4.193 14.372 1.00 84.94 107 SER A O 1
ATOM 874 N N . LEU A 1 108 ? -24.193 -4.843 15.800 1.00 87.94 108 LEU A N 1
ATOM 875 C CA . LEU A 1 108 ? -25.059 -5.368 14.744 1.00 87.94 108 LEU A CA 1
ATOM 876 C C . LEU A 1 108 ? -25.482 -4.226 13.821 1.00 87.94 108 LEU A C 1
ATOM 878 O O . LEU A 1 108 ? -25.905 -3.169 14.284 1.00 87.94 108 LEU A O 1
ATOM 882 N N . SER A 1 109 ? -25.344 -4.448 12.522 1.00 85.62 109 SER A N 1
ATOM 883 C CA . SER A 1 109 ? -25.683 -3.478 11.489 1.00 85.62 109 SER A CA 1
ATOM 884 C C . SER A 1 109 ? -25.995 -4.197 10.182 1.00 85.62 109 SER A C 1
ATOM 886 O O . SER A 1 109 ? -25.571 -5.337 9.976 1.00 85.62 109 SER A O 1
ATOM 888 N N . ASP A 1 110 ? -26.670 -3.504 9.270 1.00 86.19 110 ASP A N 1
ATOM 889 C CA . ASP A 1 110 ? -26.983 -4.003 7.926 1.00 86.19 110 ASP A CA 1
ATOM 890 C C . ASP A 1 110 ? -25.790 -3.846 6.961 1.00 86.19 110 ASP A C 1
ATOM 892 O O . ASP A 1 110 ? -25.951 -3.566 5.771 1.00 86.19 110 ASP A O 1
ATOM 896 N N . TRP A 1 111 ? -24.560 -4.012 7.470 1.00 84.25 111 TRP A N 1
ATOM 897 C CA . TRP A 1 111 ? -23.313 -3.745 6.743 1.00 84.25 111 TRP A CA 1
ATOM 898 C C . TRP A 1 111 ? -23.240 -4.473 5.400 1.00 84.25 111 TRP A C 1
ATOM 900 O O . TRP A 1 111 ? -22.707 -3.935 4.434 1.00 84.25 111 TRP A O 1
ATOM 910 N N . ARG A 1 112 ? -23.778 -5.697 5.326 1.00 85.44 112 ARG A N 1
ATOM 911 C CA . ARG A 1 112 ? -23.736 -6.522 4.116 1.00 85.44 112 ARG A CA 1
ATOM 912 C C . ARG A 1 112 ? -24.575 -5.907 3.010 1.00 85.44 112 ARG A C 1
ATOM 914 O O . ARG A 1 112 ? -24.118 -5.841 1.871 1.00 85.44 112 ARG A O 1
ATOM 921 N N . GLU A 1 113 ? -25.777 -5.448 3.346 1.00 84.94 113 GLU A N 1
ATOM 922 C CA . GLU A 1 113 ? -26.655 -4.774 2.397 1.00 84.94 113 GLU A CA 1
ATOM 923 C C . GLU A 1 113 ? -26.040 -3.441 1.964 1.00 84.94 113 GLU A C 1
ATOM 925 O O . GLU A 1 113 ? -25.936 -3.178 0.769 1.00 84.94 113 GLU A O 1
ATOM 930 N N . GLN A 1 114 ? -25.541 -2.648 2.914 1.00 84.50 114 GLN A N 1
ATOM 931 C CA . GLN A 1 114 ? -24.886 -1.365 2.638 1.00 84.50 114 GLN A CA 1
ATOM 932 C C . GLN A 1 114 ? -23.666 -1.531 1.718 1.00 84.50 114 GLN A C 1
ATOM 934 O O . GLN A 1 114 ? -23.537 -0.836 0.708 1.00 84.50 114 GLN A O 1
ATOM 939 N N . ALA A 1 115 ? -22.796 -2.501 2.009 1.00 81.31 115 ALA A N 1
ATOM 940 C CA . ALA A 1 115 ? -21.639 -2.822 1.180 1.00 81.31 115 ALA A CA 1
ATOM 941 C C . ALA A 1 115 ? -22.060 -3.337 -0.203 1.00 81.31 115 ALA A C 1
ATOM 943 O O . ALA A 1 115 ? -21.467 -2.956 -1.213 1.00 81.31 115 ALA A O 1
ATOM 944 N N . TYR A 1 116 ? -23.101 -4.170 -0.279 1.00 83.31 116 TYR A N 1
ATOM 945 C CA . TYR A 1 116 ? -23.626 -4.642 -1.555 1.00 83.31 116 TYR A CA 1
ATOM 946 C C . TYR A 1 116 ? -24.172 -3.485 -2.395 1.00 83.31 116 TYR A C 1
ATOM 948 O O . TYR A 1 116 ? -23.802 -3.349 -3.559 1.00 83.31 116 TYR A O 1
ATOM 956 N N . GLN A 1 117 ? -24.995 -2.609 -1.821 1.00 85.06 117 GLN A N 1
ATOM 957 C CA . GLN A 1 117 ? -25.514 -1.424 -2.507 1.00 85.06 117 GLN A CA 1
ATOM 958 C C . GLN A 1 117 ? -24.373 -0.528 -3.009 1.00 85.06 117 GLN A C 1
ATOM 960 O O . GLN A 1 117 ? -24.407 -0.082 -4.156 1.00 85.06 117 GLN A O 1
ATOM 965 N N . LYS A 1 118 ? -23.324 -0.333 -2.198 1.00 82.56 118 LYS A N 1
ATOM 966 C CA . LYS A 1 118 ? -22.179 0.510 -2.556 1.00 82.56 118 LYS A CA 1
ATOM 967 C C . LYS A 1 118 ? -21.275 -0.099 -3.630 1.00 82.56 118 LYS A C 1
ATOM 969 O O . LYS A 1 118 ? -20.822 0.635 -4.498 1.00 82.56 118 LYS A O 1
ATOM 974 N N . PHE A 1 119 ? -20.988 -1.401 -3.595 1.00 82.56 119 PHE A N 1
ATOM 975 C CA . PHE A 1 119 ? -19.934 -2.004 -4.432 1.00 82.56 119 PHE A CA 1
ATOM 976 C C . PHE A 1 119 ? -20.433 -2.973 -5.507 1.00 82.56 119 PHE A C 1
ATOM 978 O O . PHE A 1 119 ? -19.648 -3.397 -6.355 1.00 82.56 119 PHE A O 1
ATOM 985 N N . SER A 1 120 ? -21.718 -3.338 -5.515 1.00 84.44 120 SER A N 1
ATOM 986 C CA . SER A 1 120 ? -22.254 -4.365 -6.423 1.00 84.44 120 SER A CA 1
ATOM 987 C C . SER A 1 120 ? -22.036 -4.075 -7.908 1.00 84.44 120 SER A C 1
ATOM 989 O O . SER A 1 120 ? -21.885 -5.025 -8.673 1.00 84.44 120 SER A O 1
ATOM 991 N N . TYR A 1 121 ? -21.965 -2.807 -8.317 1.00 85.44 121 TYR A N 1
ATOM 992 C CA . TYR A 1 121 ? -21.703 -2.422 -9.709 1.00 85.44 121 TYR A CA 1
ATOM 993 C C . TYR A 1 121 ? -20.290 -2.813 -10.188 1.00 85.44 121 TYR A C 1
ATOM 995 O O . TYR A 1 121 ? -20.065 -3.031 -11.379 1.00 85.44 121 TYR A O 1
ATOM 1003 N N . LEU A 1 122 ? -19.323 -2.946 -9.272 1.00 81.62 122 LEU A N 1
ATOM 1004 C CA . LEU A 1 122 ? -17.967 -3.400 -9.601 1.00 81.62 122 LEU A CA 1
ATOM 1005 C C . LEU A 1 122 ? -17.955 -4.888 -9.974 1.00 81.62 122 LEU A C 1
ATOM 1007 O O . LEU A 1 122 ? -17.159 -5.308 -10.811 1.00 81.62 122 LEU A O 1
ATOM 1011 N N . LEU A 1 123 ? -18.881 -5.674 -9.414 1.00 81.44 123 LEU A N 1
ATOM 1012 C CA . LEU A 1 123 ? -19.020 -7.104 -9.711 1.00 81.44 123 LEU A CA 1
ATOM 1013 C C . LEU A 1 123 ? -19.518 -7.367 -11.139 1.00 81.44 123 LEU A C 1
ATOM 1015 O O . LEU A 1 123 ? -19.350 -8.476 -11.639 1.00 81.44 123 LEU A O 1
ATOM 1019 N N . ASP A 1 124 ? -20.128 -6.374 -11.792 1.00 82.81 124 ASP A N 1
ATOM 1020 C CA . ASP A 1 124 ? -20.584 -6.488 -13.183 1.00 82.81 124 ASP A CA 1
ATOM 1021 C C . ASP A 1 124 ? -19.453 -6.274 -14.196 1.00 82.81 124 ASP A C 1
ATOM 1023 O O . ASP A 1 124 ? -19.561 -6.696 -15.346 1.00 82.81 124 ASP A O 1
ATOM 1027 N N . SER A 1 125 ? -18.363 -5.628 -13.775 1.00 83.50 125 SER A N 1
ATOM 1028 C CA . SER A 1 125 ? -17.270 -5.205 -14.657 1.00 83.50 125 SER A CA 1
ATOM 1029 C C . SER A 1 125 ? -15.930 -5.873 -14.349 1.00 83.50 125 SER A C 1
ATOM 1031 O O . SER A 1 125 ? -15.079 -5.950 -15.236 1.00 83.50 125 SER A O 1
ATOM 1033 N N . ILE A 1 126 ? -15.733 -6.386 -13.131 1.00 79.12 126 ILE A N 1
ATOM 1034 C CA . ILE A 1 126 ? -14.451 -6.929 -12.679 1.00 79.12 126 ILE A CA 1
ATOM 1035 C C . ILE A 1 126 ? -14.631 -8.358 -12.162 1.00 79.12 126 ILE A C 1
ATOM 1037 O O . ILE A 1 126 ? -15.199 -8.589 -11.098 1.00 79.12 126 ILE A O 1
ATOM 1041 N N . SER A 1 127 ? -14.104 -9.325 -12.914 1.00 79.81 127 SER A N 1
ATOM 1042 C CA . SER A 1 127 ? -14.110 -10.744 -12.535 1.00 79.81 127 SER A CA 1
ATOM 1043 C C . SER A 1 127 ? -12.822 -11.194 -11.846 1.00 79.81 127 SER A C 1
ATOM 1045 O O . SER A 1 127 ? -12.785 -12.278 -11.284 1.00 79.81 127 SER A O 1
ATOM 1047 N N . ASP A 1 128 ? -11.742 -10.415 -11.920 1.00 80.44 128 ASP A N 1
ATOM 1048 C CA . ASP A 1 128 ? -10.496 -10.747 -11.230 1.00 80.44 128 ASP A CA 1
ATOM 1049 C C . ASP A 1 128 ? -10.583 -10.307 -9.756 1.00 80.44 128 ASP A C 1
ATOM 1051 O O . ASP A 1 128 ? -10.768 -9.114 -9.497 1.00 80.44 128 ASP A O 1
ATOM 1055 N N . PRO A 1 129 ? -10.444 -11.222 -8.776 1.00 73.12 129 PRO A N 1
ATOM 1056 C CA . PRO A 1 129 ? -10.607 -10.884 -7.362 1.00 73.12 129 PRO A CA 1
ATOM 1057 C C . PRO A 1 129 ? -9.646 -9.799 -6.862 1.00 73.12 129 PRO A C 1
ATOM 1059 O O . PRO A 1 129 ? -10.009 -8.998 -5.998 1.00 73.12 129 PRO A O 1
ATOM 1062 N N . LEU A 1 130 ? -8.425 -9.744 -7.402 1.00 72.38 130 LEU A N 1
ATOM 1063 C CA . LEU A 1 130 ? -7.433 -8.751 -7.002 1.00 72.38 130 LEU A CA 1
ATOM 1064 C C . LEU A 1 130 ? -7.786 -7.363 -7.549 1.00 72.38 130 LEU A C 1
ATOM 1066 O O . LEU A 1 130 ? -7.745 -6.388 -6.799 1.00 72.38 130 LEU A O 1
ATOM 1070 N N . GLU A 1 131 ? -8.149 -7.257 -8.827 1.00 74.94 131 GLU A N 1
ATOM 1071 C CA . GLU A 1 131 ? -8.605 -5.990 -9.414 1.00 74.94 131 GLU A CA 1
ATOM 1072 C C . GLU A 1 131 ? -9.915 -5.505 -8.777 1.00 74.94 131 GLU A C 1
ATOM 1074 O O . GLU A 1 131 ? -10.064 -4.310 -8.517 1.00 74.94 131 GLU A O 1
ATOM 1079 N N . LEU A 1 132 ? -10.822 -6.422 -8.427 1.00 72.38 132 LEU A N 1
ATOM 1080 C CA . LEU A 1 132 ? -12.047 -6.095 -7.698 1.00 72.38 132 LEU A CA 1
ATOM 1081 C C . LEU A 1 132 ? -11.714 -5.521 -6.317 1.00 72.38 132 LEU A C 1
ATOM 1083 O O . LEU A 1 132 ? -12.253 -4.489 -5.927 1.00 72.38 132 LEU A O 1
ATOM 1087 N N . THR A 1 133 ? -10.777 -6.148 -5.604 1.00 69.31 133 THR A N 1
ATOM 1088 C CA . THR A 1 133 ? -10.320 -5.677 -4.289 1.00 69.31 133 THR A CA 1
ATOM 1089 C C . THR A 1 133 ? -9.713 -4.278 -4.382 1.00 69.31 133 THR A C 1
ATOM 1091 O O . THR A 1 133 ? -10.051 -3.405 -3.585 1.00 69.31 133 THR A O 1
ATOM 1094 N N . LYS A 1 134 ? -8.858 -4.022 -5.382 1.00 67.25 134 LYS A N 1
ATOM 1095 C CA . LYS A 1 134 ? -8.276 -2.690 -5.612 1.00 67.25 134 LYS A CA 1
ATOM 1096 C C . LYS A 1 134 ? -9.349 -1.639 -5.885 1.00 67.25 134 LYS A C 1
ATOM 1098 O O . LYS A 1 134 ? -9.284 -0.557 -5.308 1.00 67.25 134 LYS A O 1
ATOM 1103 N N . ALA A 1 135 ? -10.329 -1.958 -6.730 1.00 71.06 135 ALA A N 1
ATOM 1104 C CA . ALA A 1 135 ? -11.425 -1.052 -7.045 1.00 71.06 135 ALA A CA 1
ATOM 1105 C C . ALA A 1 135 ? -12.284 -0.753 -5.807 1.00 71.06 135 ALA A C 1
ATOM 1107 O O . ALA A 1 135 ? -12.593 0.406 -5.550 1.00 71.06 135 ALA A O 1
ATOM 1108 N N . ILE A 1 136 ? -12.594 -1.765 -4.989 1.00 69.75 136 ILE A N 1
ATOM 1109 C CA . ILE A 1 136 ? -13.316 -1.580 -3.721 1.00 69.75 136 ILE A CA 1
ATOM 1110 C C . ILE A 1 136 ? -12.531 -0.665 -2.777 1.00 69.75 136 ILE A C 1
ATOM 1112 O O . ILE A 1 136 ? -13.114 0.267 -2.239 1.00 69.75 136 ILE A O 1
ATOM 1116 N N . VAL A 1 137 ? -11.220 -0.872 -2.609 1.00 66.12 137 VAL A N 1
ATOM 1117 C CA . VAL A 1 137 ? -10.371 -0.009 -1.761 1.00 66.12 137 VAL A CA 1
ATOM 1118 C C . VAL A 1 137 ? -10.336 1.435 -2.275 1.00 66.12 137 VAL A C 1
ATOM 1120 O O . VAL A 1 137 ? -10.369 2.376 -1.489 1.00 66.12 137 VAL A O 1
ATOM 1123 N N . GLN A 1 138 ? -10.291 1.631 -3.594 1.00 64.88 138 GLN A N 1
ATOM 1124 C CA . GLN A 1 138 ? -10.313 2.969 -4.191 1.00 64.88 138 GLN A CA 1
ATOM 1125 C C . GLN A 1 138 ? -11.663 3.671 -4.001 1.00 64.88 138 GLN A C 1
ATOM 1127 O O . GLN A 1 138 ? -11.690 4.857 -3.688 1.00 64.88 138 GLN A O 1
ATOM 1132 N N . VAL A 1 139 ? -12.769 2.945 -4.179 1.00 69.62 139 VAL A N 1
ATOM 1133 C CA . VAL A 1 139 ? -14.141 3.471 -4.084 1.00 69.62 139 VAL A CA 1
ATOM 1134 C C . VAL A 1 139 ? -14.590 3.640 -2.633 1.00 69.62 139 VAL A C 1
ATOM 1136 O O . VAL A 1 139 ? -15.411 4.511 -2.348 1.00 69.62 139 VAL A O 1
ATOM 1139 N N . SER A 1 140 ? -14.086 2.820 -1.707 1.00 67.81 140 SER A N 1
ATOM 1140 C CA . SER A 1 140 ? -14.467 2.906 -0.298 1.00 67.81 140 SER A CA 1
ATOM 1141 C C . SER A 1 140 ? -14.026 4.232 0.316 1.00 67.81 140 SER A C 1
ATOM 1143 O O . SER A 1 140 ? -14.766 4.790 1.118 1.00 67.81 140 SER A O 1
ATOM 1145 N N . GLY A 1 141 ? -12.853 4.750 -0.073 1.00 59.56 141 GLY A N 1
ATOM 1146 C CA . GLY A 1 141 ? -12.284 5.970 0.509 1.00 59.56 141 GLY A CA 1
ATOM 1147 C C . GLY A 1 141 ? -11.860 5.809 1.976 1.00 59.56 141 GLY A C 1
ATOM 1148 O O . GLY A 1 141 ? -11.530 6.799 2.629 1.00 59.56 141 GLY A O 1
ATOM 1149 N N . ILE A 1 142 ? -11.863 4.571 2.487 1.00 56.97 142 ILE A N 1
ATOM 1150 C CA . ILE A 1 142 ? -11.530 4.226 3.871 1.00 56.97 142 ILE A CA 1
ATOM 1151 C C . ILE A 1 142 ? -10.021 3.974 3.944 1.00 56.97 142 ILE A C 1
ATOM 1153 O O . ILE A 1 142 ? -9.524 2.956 3.460 1.00 56.97 142 ILE A O 1
ATOM 1157 N N . TYR A 1 143 ? -9.286 4.895 4.567 1.00 55.75 143 TYR A N 1
ATOM 1158 C CA . TYR A 1 143 ? -7.840 4.790 4.783 1.00 55.75 143 TYR A CA 1
ATOM 1159 C C . TYR A 1 143 ? -7.485 4.898 6.268 1.00 55.75 143 TYR A C 1
ATOM 1161 O O . TYR A 1 143 ? -8.248 5.427 7.075 1.00 55.75 143 TYR A O 1
ATOM 1169 N N . TYR A 1 144 ? -6.293 4.412 6.628 1.00 55.81 144 TYR A N 1
ATOM 1170 C CA . TYR A 1 144 ? -5.764 4.525 7.986 1.00 55.81 144 TYR A CA 1
ATOM 1171 C C . TYR A 1 144 ? -5.617 5.999 8.390 1.00 55.81 144 TYR A C 1
ATOM 1173 O O . TYR A 1 144 ? -4.825 6.742 7.808 1.00 55.81 144 TYR A O 1
ATOM 1181 N N . ASN A 1 145 ? -6.371 6.406 9.410 1.00 65.62 145 ASN A N 1
ATOM 1182 C CA . ASN A 1 145 ? -6.278 7.725 10.021 1.00 65.62 145 ASN A CA 1
ATOM 1183 C C . ASN A 1 145 ? -5.514 7.607 11.350 1.00 65.62 145 ASN A C 1
ATOM 1185 O O . ASN A 1 145 ? -5.815 6.735 12.168 1.00 65.62 145 ASN A O 1
ATOM 1189 N N . ALA A 1 146 ? -4.528 8.484 11.572 1.00 64.38 146 ALA A N 1
ATOM 1190 C CA . ALA A 1 146 ? -3.636 8.456 12.735 1.00 64.38 146 ALA A CA 1
ATOM 1191 C C . ALA A 1 146 ? -4.368 8.521 14.094 1.00 64.38 146 ALA A C 1
ATOM 1193 O O . ALA A 1 146 ? -3.795 8.150 15.118 1.00 64.38 146 ALA A O 1
ATOM 1194 N N . GLY A 1 147 ? -5.626 8.971 14.109 1.00 66.62 147 GLY A N 1
ATOM 1195 C CA . GLY A 1 147 ? -6.489 9.001 15.288 1.00 66.62 147 GLY A CA 1
ATOM 1196 C C . GLY A 1 147 ? -7.253 7.712 15.589 1.00 66.62 147 GLY A C 1
ATOM 1197 O O . GLY A 1 147 ? -7.725 7.557 16.708 1.00 66.62 147 GLY A O 1
ATOM 1198 N N . MET A 1 148 ? -7.382 6.777 14.642 1.00 68.81 148 MET A N 1
ATOM 1199 C CA . MET A 1 148 ? -8.317 5.647 14.779 1.00 68.81 148 MET A CA 1
ATOM 1200 C C . MET A 1 148 ? -7.942 4.656 15.879 1.00 68.81 148 MET A C 1
ATOM 1202 O O . MET A 1 148 ? -8.824 4.032 16.454 1.00 68.81 148 MET A O 1
ATOM 1206 N N . SER A 1 149 ? -6.661 4.551 16.242 1.00 67.12 149 SER A N 1
ATOM 1207 C CA . SER A 1 149 ? -6.227 3.760 17.404 1.00 67.12 149 SER A CA 1
ATOM 1208 C C . SER A 1 149 ? -6.749 4.301 18.739 1.00 67.12 149 SER A C 1
ATOM 1210 O O . SER A 1 149 ? -6.706 3.599 19.746 1.00 67.12 149 SER A O 1
ATOM 1212 N N . LYS A 1 150 ? -7.230 5.548 18.747 1.00 69.69 150 LYS A N 1
ATOM 1213 C CA . LYS A 1 150 ? -7.850 6.212 19.892 1.00 69.69 150 LYS A CA 1
ATOM 1214 C C . LYS A 1 150 ? -9.374 6.080 19.853 1.00 69.69 150 LYS A C 1
ATOM 1216 O O . LYS A 1 150 ? -10.032 6.483 20.797 1.00 69.69 150 LYS A O 1
ATOM 1221 N N . TYR A 1 151 ? -9.977 5.538 18.796 1.00 74.88 151 TYR A N 1
ATOM 1222 C CA . TYR A 1 151 ? -11.414 5.286 18.829 1.00 74.88 151 TYR A CA 1
ATOM 1223 C C . TYR A 1 151 ? -11.693 4.081 19.749 1.00 74.88 151 TYR A C 1
ATOM 1225 O O . TYR A 1 151 ? -11.130 3.008 19.528 1.00 74.88 151 TYR A O 1
ATOM 1233 N N . PRO A 1 152 ? -12.512 4.233 20.805 1.00 71.88 152 PRO A N 1
ATOM 1234 C CA . PRO A 1 152 ? -12.650 3.218 21.854 1.00 71.88 152 PRO A CA 1
ATOM 1235 C C . PRO A 1 152 ? -13.577 2.047 21.480 1.00 71.88 152 PRO A C 1
ATOM 1237 O O . PRO A 1 152 ? -13.723 1.114 22.270 1.00 71.88 152 PRO A O 1
ATOM 1240 N N . PHE A 1 153 ? -14.206 2.079 20.300 1.00 76.00 153 PHE A N 1
ATOM 1241 C CA . PHE A 1 153 ? -15.184 1.086 19.846 1.00 76.00 153 PHE A CA 1
ATOM 1242 C C . PHE A 1 153 ? -14.784 0.486 18.491 1.00 76.00 153 PHE A C 1
ATOM 1244 O O . PHE A 1 153 ? -13.984 1.061 17.757 1.00 76.00 153 PHE A O 1
ATOM 1251 N N . PHE A 1 154 ? -15.357 -0.668 18.136 1.00 72.94 154 PHE A N 1
ATOM 1252 C CA . PHE A 1 154 ? -15.267 -1.179 16.766 1.00 72.94 154 PHE A CA 1
ATOM 1253 C C . PHE A 1 154 ? -16.279 -0.423 15.894 1.00 72.94 154 PHE A C 1
ATOM 1255 O O . PHE A 1 154 ? -17.478 -0.550 16.158 1.00 72.94 154 PHE A O 1
ATOM 1262 N N . PRO A 1 155 ? -15.836 0.369 14.901 1.00 73.75 155 PRO A N 1
ATOM 1263 C CA . PRO A 1 155 ? -16.748 1.144 14.075 1.00 73.75 155 PRO A CA 1
ATOM 1264 C C . PRO A 1 155 ? -17.546 0.227 13.150 1.00 73.75 155 PRO A C 1
ATOM 1266 O O . PRO A 1 155 ? -17.000 -0.719 12.581 1.00 73.75 155 PRO A O 1
ATOM 1269 N N . THR A 1 156 ? -18.831 0.526 12.978 1.00 77.19 156 THR A N 1
ATOM 1270 C CA . THR A 1 156 ? -19.667 -0.158 11.982 1.00 77.19 156 THR A CA 1
ATOM 1271 C C . THR A 1 156 ? -19.233 0.193 10.557 1.00 77.19 156 THR A C 1
ATOM 1273 O O . THR A 1 156 ? -18.551 1.194 10.324 1.00 77.19 156 THR A O 1
ATOM 1276 N N . PHE A 1 157 ? -19.675 -0.591 9.567 1.00 75.75 157 PHE A N 1
ATOM 1277 C CA . PHE A 1 157 ? -19.445 -0.262 8.156 1.00 75.75 157 PHE A CA 1
ATOM 1278 C C . PHE A 1 157 ? -19.936 1.149 7.807 1.00 75.75 157 PHE A C 1
ATOM 1280 O O . PHE A 1 157 ? -19.201 1.896 7.175 1.00 75.75 157 PHE A O 1
ATOM 1287 N N . SER A 1 158 ? -21.124 1.550 8.274 1.00 77.25 158 SER A N 1
ATOM 1288 C CA . SER A 1 158 ? -21.656 2.899 8.044 1.00 77.25 158 SER A CA 1
ATOM 1289 C C . SER A 1 158 ? -20.796 3.997 8.680 1.00 77.25 158 SER A C 1
ATOM 1291 O O . SER A 1 158 ? -20.626 5.055 8.082 1.00 77.25 158 SER A O 1
ATOM 1293 N N . GLU A 1 159 ? -20.264 3.777 9.885 1.00 76.38 159 GLU A N 1
ATOM 1294 C CA . GLU A 1 159 ? -19.348 4.726 10.534 1.00 76.38 159 GLU A CA 1
ATOM 1295 C C . GLU A 1 159 ? -18.046 4.867 9.746 1.00 76.38 159 GLU A C 1
ATOM 1297 O O . GLU A 1 159 ? -17.589 5.981 9.498 1.00 76.38 159 GLU A O 1
ATOM 1302 N N . LEU A 1 160 ? -17.471 3.743 9.309 1.00 73.12 160 LEU A N 1
ATOM 1303 C CA . LEU A 1 160 ? -16.290 3.743 8.449 1.00 73.12 160 LEU A CA 1
ATOM 1304 C C . LEU A 1 160 ? -16.571 4.429 7.111 1.00 73.12 160 LEU A C 1
ATOM 1306 O O . LEU A 1 160 ? -15.732 5.187 6.635 1.00 73.12 160 LEU A O 1
ATOM 1310 N N . ASP A 1 161 ? -17.752 4.214 6.534 1.00 71.75 161 ASP A N 1
ATOM 1311 C CA . ASP A 1 161 ? -18.147 4.839 5.277 1.00 71.75 161 ASP A CA 1
ATOM 1312 C C . ASP A 1 161 ? -18.258 6.355 5.411 1.00 71.75 161 ASP A C 1
ATOM 1314 O O . ASP A 1 161 ? -17.899 7.078 4.497 1.00 71.75 161 ASP A O 1
ATOM 1318 N N . GLN A 1 162 ? -18.697 6.884 6.553 1.00 70.31 162 GLN A N 1
ATOM 1319 C CA . GLN A 1 162 ? -18.776 8.333 6.767 1.00 70.31 162 GLN A CA 1
ATOM 1320 C C . GLN A 1 162 ? -17.400 9.002 6.905 1.00 70.31 162 GLN A C 1
ATOM 1322 O O . GLN A 1 162 ? -17.269 10.197 6.619 1.00 70.31 162 GLN A O 1
ATOM 1327 N N . LEU A 1 163 ? -16.363 8.238 7.255 1.00 63.91 163 LEU A N 1
ATOM 1328 C CA . LEU A 1 163 ? -14.969 8.678 7.287 1.00 63.91 163 LEU A CA 1
ATOM 1329 C C . LEU A 1 163 ? -14.367 8.692 5.867 1.00 63.91 163 LEU A C 1
ATOM 1331 O O . LEU A 1 163 ? -13.400 7.994 5.572 1.00 63.91 163 LEU A O 1
ATOM 1335 N N . HIS A 1 164 ? -14.934 9.501 4.966 1.00 54.16 164 HIS A N 1
ATOM 1336 C CA . HIS A 1 164 ? -14.367 9.708 3.629 1.00 54.16 164 HIS A CA 1
ATOM 1337 C C . HIS A 1 164 ? -13.062 10.508 3.727 1.00 54.16 164 HIS A C 1
ATOM 1339 O O . HIS A 1 164 ? -13.070 11.732 3.889 1.00 54.16 164 HIS A O 1
ATOM 1345 N N . VAL A 1 165 ? -11.929 9.828 3.562 1.00 47.97 165 VAL A N 1
ATOM 1346 C CA . VAL A 1 165 ? -10.624 10.478 3.446 1.00 47.97 165 VAL A CA 1
ATOM 1347 C C . VAL A 1 165 ? -10.327 10.711 1.963 1.00 47.97 165 VAL A C 1
ATOM 1349 O O . VAL A 1 165 ? -9.843 9.825 1.261 1.00 47.97 165 VAL A O 1
ATOM 1352 N N . ASP A 1 166 ? -10.603 11.927 1.482 1.00 35.59 166 ASP A N 1
ATOM 1353 C CA . ASP A 1 166 ? -10.176 12.385 0.152 1.00 35.59 166 ASP A CA 1
ATOM 1354 C C . ASP A 1 166 ? -8.651 12.594 0.144 1.00 35.59 166 ASP A C 1
ATOM 1356 O O . ASP A 1 166 ? -8.141 13.701 0.350 1.00 35.59 166 ASP A O 1
ATOM 1360 N N . ILE A 1 167 ? -7.891 11.524 -0.099 1.00 36.25 167 ILE A N 1
ATOM 1361 C CA . ILE A 1 167 ? -6.448 11.629 -0.328 1.00 36.25 167 ILE A CA 1
ATOM 1362 C C . ILE A 1 167 ? -6.231 12.129 -1.752 1.00 36.25 167 ILE A C 1
ATOM 1364 O O . ILE A 1 167 ? -6.201 11.354 -2.705 1.00 36.25 167 ILE A O 1
ATOM 1368 N N . SER A 1 168 ? -6.037 13.440 -1.909 1.00 36.97 168 SER A N 1
ATOM 1369 C CA . SER A 1 168 ? -5.719 13.993 -3.226 1.00 36.97 168 SER A CA 1
ATOM 1370 C C . SER A 1 168 ? -4.306 13.643 -3.713 1.00 36.97 168 SER A C 1
ATOM 1372 O O . SER A 1 168 ? -4.077 13.743 -4.909 1.00 36.97 168 SER A O 1
ATOM 1374 N N . HIS A 1 169 ? -3.358 13.218 -2.861 1.00 41.50 169 HIS A N 1
ATOM 1375 C CA . HIS A 1 169 ? -2.000 12.866 -3.311 1.00 41.50 169 HIS A CA 1
ATOM 1376 C C . HIS A 1 169 ? -1.319 11.810 -2.422 1.00 41.50 169 HIS A C 1
ATOM 1378 O O . HIS A 1 169 ? -1.221 11.974 -1.209 1.00 41.50 169 HIS A O 1
ATOM 1384 N N . LYS A 1 170 ? -0.791 10.748 -3.047 1.00 48.00 170 LYS A N 1
ATOM 1385 C CA . LYS A 1 170 ? 0.127 9.770 -2.438 1.00 48.00 170 LYS A CA 1
ATOM 1386 C C . LYS A 1 170 ? 1.399 10.511 -1.988 1.00 48.00 170 LYS A C 1
ATOM 1388 O O . LYS A 1 170 ? 2.149 11.019 -2.815 1.00 48.00 170 LYS A O 1
ATOM 1393 N N . GLY A 1 171 ? 1.588 10.676 -0.679 1.00 64.25 171 GLY A N 1
ATOM 1394 C CA . GLY A 1 171 ? 2.472 11.703 -0.117 1.00 64.25 171 GLY A CA 1
ATOM 1395 C C . GLY A 1 171 ? 3.958 11.340 -0.037 1.00 64.25 171 GLY A C 1
ATOM 1396 O O . GLY A 1 171 ? 4.441 10.957 1.023 1.00 64.25 171 GLY A O 1
ATOM 1397 N N . CYS A 1 172 ? 4.705 11.554 -1.121 1.00 67.88 172 CYS A N 1
ATOM 1398 C CA . CYS A 1 172 ? 6.136 11.869 -1.063 1.00 67.88 172 CYS A CA 1
ATOM 1399 C C . CYS A 1 172 ? 6.522 12.723 -2.269 1.00 67.88 172 CYS A C 1
ATOM 1401 O O . CYS A 1 172 ? 6.403 12.276 -3.407 1.00 67.88 172 CYS A O 1
ATOM 1403 N N . LYS A 1 173 ? 6.998 13.949 -2.035 1.00 80.81 173 LYS A N 1
ATOM 1404 C CA . LYS A 1 173 ? 7.467 14.822 -3.112 1.00 80.81 173 LYS A CA 1
ATOM 1405 C C . LYS A 1 173 ? 8.963 14.623 -3.326 1.00 80.81 173 LYS A C 1
ATOM 1407 O O . LYS A 1 173 ? 9.775 14.888 -2.438 1.00 80.81 173 LYS A O 1
ATOM 1412 N N . TYR A 1 174 ? 9.319 14.148 -4.510 1.00 85.25 174 TYR A N 1
ATOM 1413 C CA . TYR A 1 174 ? 10.701 13.945 -4.913 1.00 85.25 174 TYR A CA 1
ATOM 1414 C C . TYR A 1 174 ? 10.882 14.289 -6.393 1.00 85.25 174 TYR A C 1
ATOM 1416 O O . TYR A 1 174 ? 9.921 14.305 -7.162 1.00 85.25 174 TYR A O 1
ATOM 1424 N N . SER A 1 175 ? 12.113 14.589 -6.785 1.00 87.44 175 SER A N 1
ATOM 1425 C CA . SER A 1 175 ? 12.494 14.830 -8.172 1.00 87.44 175 SER A CA 1
ATOM 1426 C C . SER A 1 175 ? 13.715 13.999 -8.534 1.00 87.44 175 SER A C 1
ATOM 1428 O O . SER A 1 175 ? 14.493 13.598 -7.664 1.00 87.44 175 SER A O 1
ATOM 1430 N N . ILE A 1 176 ? 13.876 13.743 -9.829 1.00 87.62 176 ILE A N 1
ATOM 1431 C CA . ILE A 1 176 ? 15.047 13.070 -10.377 1.00 87.62 176 ILE A CA 1
ATOM 1432 C C . ILE A 1 176 ? 15.649 13.960 -11.447 1.00 87.62 176 ILE A C 1
ATOM 1434 O O . ILE A 1 176 ? 15.004 14.244 -12.455 1.00 87.62 176 ILE A O 1
ATOM 1438 N N . ASP A 1 177 ? 16.894 14.365 -11.231 1.00 88.69 177 ASP A N 1
ATOM 1439 C CA . ASP A 1 177 ? 17.713 14.927 -12.294 1.00 88.69 177 ASP A CA 1
ATOM 1440 C C . ASP A 1 177 ? 18.239 13.769 -13.142 1.00 88.69 177 ASP A C 1
ATOM 1442 O O . ASP A 1 177 ? 18.770 12.793 -12.611 1.00 88.69 177 ASP A O 1
ATOM 1446 N N . LEU A 1 178 ? 18.083 13.842 -14.459 1.00 89.00 178 LEU A N 1
ATOM 1447 C CA . LEU A 1 178 ? 18.522 12.765 -15.341 1.00 89.00 178 LEU A CA 1
ATOM 1448 C C . LEU A 1 178 ? 20.057 12.717 -15.403 1.00 89.00 178 LEU A C 1
ATOM 1450 O O . LEU A 1 178 ? 20.687 13.751 -15.647 1.00 89.00 178 LEU A O 1
ATOM 1454 N N . PRO A 1 179 ? 20.687 11.538 -15.225 1.00 87.50 179 PRO A N 1
ATOM 1455 C CA . PRO A 1 179 ? 22.110 11.398 -15.492 1.00 87.50 179 PRO A CA 1
ATOM 1456 C C . PRO A 1 179 ? 22.429 11.769 -16.945 1.00 87.50 179 PRO A C 1
ATOM 1458 O O . PRO A 1 179 ? 21.633 11.532 -17.852 1.00 87.50 179 PRO A O 1
ATOM 1461 N N . SER A 1 180 ? 23.630 12.292 -17.194 1.00 88.56 180 SER A N 1
ATOM 1462 C CA . SER A 1 180 ? 24.055 12.619 -18.560 1.00 88.56 180 SER A CA 1
ATOM 1463 C C . SER A 1 180 ? 23.947 11.401 -19.491 1.00 88.56 180 SER A C 1
ATOM 1465 O O . SER A 1 180 ? 24.433 10.311 -19.166 1.00 88.56 180 SER A O 1
ATOM 1467 N N . GLY A 1 181 ? 23.298 11.597 -20.643 1.00 90.06 181 GLY A N 1
ATOM 1468 C CA . GLY A 1 181 ? 23.045 10.552 -21.638 1.00 90.06 181 GLY A CA 1
ATOM 1469 C C . GLY A 1 181 ? 21.847 9.645 -21.337 1.00 90.06 181 GLY A C 1
ATOM 1470 O O . GLY A 1 181 ? 21.723 8.610 -21.989 1.00 90.06 181 GLY A O 1
ATOM 1471 N N . TRP A 1 182 ? 20.990 9.999 -20.375 1.00 92.25 182 TRP A N 1
ATOM 1472 C CA . TRP A 1 182 ? 19.741 9.296 -20.069 1.00 92.25 182 TRP A CA 1
ATOM 1473 C C . TRP A 1 182 ? 18.519 10.149 -20.385 1.00 92.25 182 TRP A C 1
ATOM 1475 O O . TRP A 1 182 ? 18.562 11.371 -20.271 1.00 92.25 182 TRP A O 1
ATOM 1485 N N . ASP A 1 183 ? 17.426 9.481 -20.736 1.00 93.25 183 ASP A N 1
ATOM 1486 C CA . ASP A 1 183 ? 16.123 10.099 -20.961 1.00 93.25 183 ASP A CA 1
ATOM 1487 C C . ASP A 1 183 ? 15.004 9.217 -20.384 1.00 93.25 183 ASP A C 1
ATOM 1489 O O . ASP A 1 183 ? 15.227 8.088 -19.925 1.00 93.25 183 ASP A O 1
ATOM 1493 N N . THR A 1 184 ? 13.795 9.760 -20.355 1.00 93.75 184 THR A N 1
ATOM 1494 C CA . THR A 1 184 ? 12.588 9.119 -19.853 1.00 93.75 184 THR A CA 1
ATOM 1495 C C . THR A 1 184 ? 11.968 8.191 -20.891 1.00 93.75 184 THR A C 1
ATOM 1497 O O . THR A 1 184 ? 11.941 8.452 -22.092 1.00 93.75 184 THR A O 1
ATOM 1500 N N . ILE A 1 185 ? 11.434 7.075 -20.411 1.00 91.00 185 ILE A N 1
ATOM 1501 C CA . ILE A 1 185 ? 10.597 6.179 -21.197 1.00 91.00 185 ILE A CA 1
ATOM 1502 C C . ILE A 1 185 ? 9.169 6.741 -21.153 1.00 91.00 185 ILE A C 1
ATOM 1504 O O . ILE A 1 185 ? 8.667 6.998 -20.054 1.00 91.00 185 ILE A O 1
ATOM 1508 N N . PRO A 1 186 ? 8.484 6.900 -22.302 1.00 92.25 186 PRO A N 1
ATOM 1509 C CA . PRO A 1 186 ? 7.118 7.411 -22.336 1.00 92.25 186 PRO A CA 1
ATOM 1510 C C . PRO A 1 186 ? 6.173 6.627 -21.419 1.00 92.25 186 PRO A C 1
ATOM 1512 O O . PRO A 1 186 ? 6.209 5.393 -21.385 1.00 92.25 186 PRO A O 1
ATOM 1515 N N . HIS A 1 187 ? 5.291 7.338 -20.711 1.00 81.69 187 HIS A N 1
ATOM 1516 C CA . HIS A 1 187 ? 4.403 6.729 -19.716 1.00 81.69 187 HIS A CA 1
ATOM 1517 C C . HIS A 1 187 ? 3.505 5.636 -20.312 1.00 81.69 187 HIS A C 1
ATOM 1519 O O . HIS A 1 187 ? 3.377 4.565 -19.726 1.00 81.69 187 HIS A O 1
ATOM 1525 N N . ASP A 1 188 ? 2.965 5.842 -21.515 1.00 83.00 188 ASP A N 1
ATOM 1526 C CA . ASP A 1 188 ? 2.149 4.833 -22.202 1.00 83.00 188 ASP A CA 1
ATOM 1527 C C . ASP A 1 188 ? 2.937 3.557 -22.513 1.00 83.00 188 ASP A C 1
ATOM 1529 O O . ASP A 1 188 ? 2.404 2.451 -22.424 1.00 83.00 188 ASP A O 1
ATOM 1533 N N . THR A 1 189 ? 4.220 3.689 -22.858 1.00 85.19 189 THR A N 1
ATOM 1534 C CA . THR A 1 189 ? 5.113 2.544 -23.075 1.00 85.19 189 THR A CA 1
ATOM 1535 C C . THR A 1 189 ? 5.348 1.799 -21.765 1.00 85.19 189 THR A C 1
ATOM 1537 O O . THR A 1 189 ? 5.268 0.570 -21.739 1.00 85.19 189 THR A O 1
ATOM 1540 N N . LEU A 1 190 ? 5.563 2.530 -20.665 1.00 79.69 190 LEU A N 1
ATOM 1541 C CA . LEU A 1 190 ? 5.680 1.940 -19.333 1.00 79.69 190 LEU A CA 1
ATOM 1542 C C . LEU A 1 190 ? 4.393 1.229 -18.924 1.00 79.69 190 LEU A C 1
ATOM 1544 O O . LEU A 1 190 ? 4.460 0.078 -18.521 1.00 79.69 190 LEU A O 1
ATOM 1548 N N . LYS A 1 191 ? 3.218 1.842 -19.075 1.00 77.06 191 LYS A N 1
ATOM 1549 C CA . LYS A 1 191 ? 1.938 1.226 -18.693 1.00 77.06 191 LYS A CA 1
ATOM 1550 C C . LYS A 1 191 ? 1.553 0.042 -19.576 1.00 77.06 191 LYS A C 1
ATOM 1552 O O . LYS A 1 191 ? 0.989 -0.917 -19.065 1.00 77.06 191 LYS A O 1
ATOM 1557 N N . LYS A 1 192 ? 1.895 0.046 -20.868 1.00 79.94 192 LYS A N 1
ATOM 1558 C CA . LYS A 1 192 ? 1.698 -1.127 -21.742 1.00 79.94 192 LYS A CA 1
A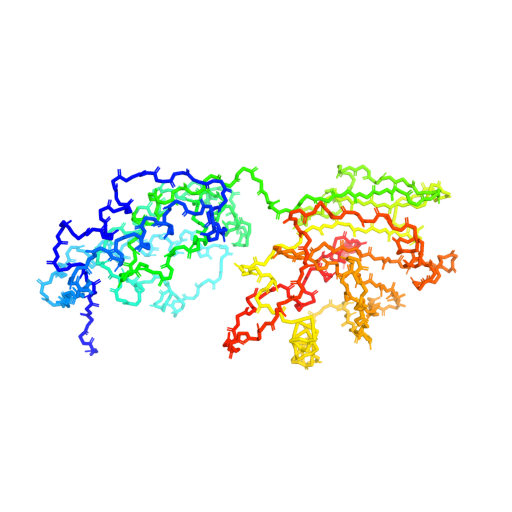TOM 1559 C C . LYS A 1 192 ? 2.487 -2.339 -21.262 1.00 79.94 192 LYS A C 1
ATOM 1561 O O . LYS A 1 192 ? 2.001 -3.462 -21.351 1.00 79.94 192 LYS A O 1
ATOM 1566 N N . ILE A 1 193 ? 3.698 -2.107 -20.769 1.00 69.94 193 ILE A N 1
ATOM 1567 C CA . ILE A 1 193 ? 4.581 -3.167 -20.289 1.00 69.94 193 ILE A CA 1
ATOM 1568 C C . ILE A 1 193 ? 4.226 -3.547 -18.853 1.00 69.94 193 ILE A C 1
ATOM 1570 O O . ILE A 1 193 ? 4.072 -4.725 -18.555 1.00 69.94 193 ILE A O 1
ATOM 1574 N N . PHE A 1 194 ? 4.009 -2.563 -17.984 1.00 68.00 194 PHE A N 1
ATOM 1575 C CA . PHE A 1 194 ? 3.726 -2.713 -16.559 1.00 68.00 194 PHE A CA 1
ATOM 1576 C C . PHE A 1 194 ? 2.324 -2.217 -16.180 1.00 68.00 194 PHE A C 1
ATOM 1578 O O . PHE A 1 194 ? 2.184 -1.301 -15.363 1.00 68.00 194 PHE A O 1
ATOM 1585 N N . PRO A 1 195 ? 1.252 -2.821 -16.715 1.00 57.09 195 PRO A N 1
ATOM 1586 C CA . PRO A 1 195 ? -0.104 -2.295 -16.543 1.00 57.09 195 PRO A CA 1
ATOM 1587 C C . PRO A 1 195 ? -0.554 -2.268 -15.086 1.00 57.09 195 PRO A C 1
ATOM 1589 O O . PRO A 1 195 ? -1.405 -1.475 -14.700 1.00 57.09 195 PRO A O 1
ATOM 1592 N N . ARG A 1 196 ? 0.035 -3.135 -14.265 1.00 52.44 196 ARG A N 1
ATOM 1593 C CA . ARG A 1 196 ? -0.386 -3.353 -12.891 1.00 52.44 196 ARG A CA 1
ATOM 1594 C C . ARG A 1 196 ? 0.556 -2.726 -11.850 1.00 52.44 196 ARG A C 1
ATOM 1596 O O . ARG A 1 196 ? 0.329 -2.906 -10.656 1.00 52.44 196 ARG A O 1
ATOM 1603 N N . LEU A 1 197 ? 1.604 -2.020 -12.285 1.00 56.34 197 LEU A N 1
ATOM 1604 C CA . LEU A 1 197 ? 2.554 -1.349 -11.393 1.00 56.34 197 LEU A CA 1
ATOM 1605 C C . LEU A 1 197 ? 2.355 0.156 -11.410 1.00 56.34 197 LEU A C 1
ATOM 1607 O O . LEU A 1 197 ? 2.123 0.784 -12.449 1.00 56.34 197 LEU A O 1
ATOM 1611 N N . ASP A 1 198 ? 2.489 0.724 -10.223 1.00 61.00 198 ASP A N 1
ATOM 1612 C CA . ASP A 1 198 ? 2.450 2.158 -10.014 1.00 61.00 198 ASP A CA 1
ATOM 1613 C C . ASP A 1 198 ? 3.877 2.706 -10.067 1.00 61.00 198 ASP A C 1
ATOM 1615 O O . ASP A 1 198 ? 4.529 2.932 -9.052 1.00 61.00 198 ASP A O 1
ATOM 1619 N N . LEU A 1 199 ? 4.406 2.773 -11.291 1.00 75.81 199 LEU A N 1
ATOM 1620 C CA . LEU A 1 199 ? 5.699 3.381 -11.581 1.00 75.81 199 LEU A CA 1
ATOM 1621 C C . LEU A 1 199 ? 5.504 4.861 -11.887 1.00 75.81 199 LEU A C 1
ATOM 1623 O O . LEU A 1 199 ? 4.670 5.220 -12.722 1.00 75.81 199 LEU A O 1
ATOM 1627 N N . ASP A 1 200 ? 6.340 5.681 -11.267 1.00 80.00 200 ASP A N 1
ATOM 1628 C CA . ASP A 1 200 ? 6.361 7.122 -11.479 1.00 80.00 200 ASP A CA 1
ATOM 1629 C C . ASP A 1 200 ? 7.175 7.469 -12.733 1.00 80.00 200 ASP A C 1
ATOM 1631 O O . ASP A 1 200 ? 6.809 8.363 -13.495 1.00 80.00 200 ASP A O 1
ATOM 1635 N N . MET A 1 201 ? 8.270 6.740 -12.990 1.00 85.75 201 MET A N 1
ATOM 1636 C CA . MET A 1 201 ? 9.162 7.014 -14.118 1.00 85.75 201 MET A CA 1
ATOM 1637 C C . MET A 1 201 ? 9.933 5.766 -14.558 1.00 85.75 201 MET A C 1
ATOM 1639 O O . MET A 1 201 ? 10.291 4.907 -13.757 1.00 85.75 201 MET A O 1
ATOM 1643 N N . GLY A 1 202 ? 10.232 5.680 -15.849 1.00 91.06 202 GLY A N 1
ATOM 1644 C CA . GLY A 1 202 ? 11.201 4.743 -16.407 1.00 91.06 202 GLY A CA 1
ATOM 1645 C C . GLY A 1 202 ? 12.274 5.521 -17.145 1.00 91.06 202 GLY A C 1
ATOM 1646 O O . GLY A 1 202 ? 11.967 6.542 -17.751 1.00 91.06 202 GLY A O 1
ATOM 1647 N N . LEU A 1 203 ? 13.515 5.058 -17.082 1.00 92.38 203 LEU A N 1
ATOM 1648 C CA . LEU A 1 203 ? 14.674 5.739 -17.647 1.00 92.38 203 LEU A CA 1
ATOM 1649 C C . LEU A 1 203 ? 15.496 4.781 -18.500 1.00 92.38 203 LEU A C 1
ATOM 1651 O O . LEU A 1 203 ? 15.624 3.597 -18.170 1.00 92.38 203 LEU A O 1
ATOM 1655 N N . TYR A 1 204 ? 16.098 5.307 -19.560 1.00 92.38 204 TYR A N 1
ATOM 1656 C CA . TYR A 1 204 ? 16.973 4.549 -20.448 1.00 92.38 204 TYR A CA 1
ATOM 1657 C C . TYR A 1 204 ? 18.149 5.409 -20.952 1.00 92.38 204 TYR A C 1
ATOM 1659 O O . TYR A 1 204 ? 18.014 6.631 -21.051 1.00 92.38 204 TYR A O 1
ATOM 1667 N N . PRO A 1 205 ? 19.304 4.806 -21.287 1.00 91.50 205 PRO A N 1
ATOM 1668 C CA . PRO A 1 205 ? 20.373 5.496 -21.999 1.00 91.50 205 PRO A CA 1
ATOM 1669 C C . PRO A 1 205 ? 19.946 5.866 -23.423 1.00 91.50 205 PRO A C 1
ATOM 1671 O O . PRO A 1 205 ? 19.534 4.997 -24.189 1.00 91.50 205 PRO A O 1
ATOM 1674 N N . VAL A 1 206 ? 20.139 7.123 -23.820 1.00 90.81 206 VAL A N 1
ATOM 1675 C CA . VAL A 1 206 ? 19.787 7.648 -25.157 1.00 90.81 206 VAL A CA 1
ATOM 1676 C C . VAL A 1 206 ? 20.571 6.956 -26.280 1.00 90.81 206 VAL A C 1
ATOM 1678 O O . VAL A 1 206 ? 20.125 6.910 -27.422 1.00 90.81 206 VAL A O 1
ATOM 1681 N N . SER A 1 207 ? 21.730 6.371 -25.967 1.00 88.62 207 SER A N 1
ATOM 1682 C CA . SER A 1 207 ? 22.508 5.565 -26.914 1.00 88.62 207 SER A CA 1
ATOM 1683 C C . SER A 1 207 ? 21.825 4.247 -27.309 1.00 88.62 207 SER A C 1
ATOM 1685 O O . SER A 1 207 ? 22.228 3.633 -28.299 1.00 88.62 207 SER A O 1
ATOM 1687 N N . GLN A 1 208 ? 20.810 3.793 -26.565 1.00 87.75 208 GLN A N 1
ATOM 1688 C CA . GLN A 1 208 ? 20.060 2.579 -26.883 1.00 87.75 208 GLN A CA 1
ATOM 1689 C C . GLN A 1 208 ? 18.981 2.855 -27.937 1.00 87.75 208 GLN A C 1
ATOM 1691 O O . GLN A 1 208 ? 18.244 3.833 -27.855 1.00 87.75 208 GLN A O 1
ATOM 1696 N N . LYS A 1 209 ? 18.860 1.944 -28.911 1.00 81.62 209 LYS A N 1
ATOM 1697 C CA . LYS A 1 209 ? 17.845 2.022 -29.977 1.00 81.62 209 LYS A CA 1
ATOM 1698 C C . LYS A 1 209 ? 16.447 1.611 -29.514 1.00 81.62 209 LYS A C 1
ATOM 1700 O O . LYS A 1 209 ? 15.463 2.100 -30.057 1.00 81.62 209 LYS A O 1
ATOM 1705 N N . GLU A 1 210 ? 16.365 0.711 -28.537 1.00 85.75 210 GLU A N 1
ATOM 1706 C CA . GLU A 1 210 ? 15.111 0.197 -27.991 1.00 85.75 210 GLU A CA 1
ATOM 1707 C C . GLU A 1 210 ? 15.071 0.386 -26.469 1.00 85.75 210 GLU A C 1
ATOM 1709 O O . GLU A 1 210 ? 16.090 0.337 -25.766 1.00 85.75 210 GLU A O 1
ATOM 1714 N N . TYR A 1 211 ? 13.866 0.597 -25.943 1.00 87.50 211 TYR A N 1
ATOM 1715 C CA . TYR A 1 211 ? 13.641 0.575 -24.505 1.00 87.50 211 TYR A CA 1
ATOM 1716 C C . TYR A 1 211 ? 13.833 -0.857 -23.984 1.00 87.50 211 TYR A C 1
ATOM 1718 O O . TYR A 1 211 ? 13.441 -1.825 -24.633 1.00 87.50 211 TYR A O 1
ATOM 1726 N N . PHE A 1 212 ? 14.397 -1.003 -22.782 1.00 83.44 212 PHE A N 1
ATOM 1727 C CA . PHE A 1 212 ? 14.536 -2.300 -22.092 1.00 83.44 212 PHE A CA 1
ATOM 1728 C C . PHE A 1 212 ? 15.473 -3.328 -22.766 1.00 83.44 212 PHE A C 1
ATOM 1730 O O . PHE A 1 212 ? 15.431 -4.526 -22.450 1.00 83.44 212 PHE A O 1
ATOM 1737 N N . THR A 1 213 ? 16.359 -2.874 -23.657 1.00 78.00 213 THR A N 1
ATOM 1738 C CA . THR A 1 213 ? 17.430 -3.670 -24.281 1.00 78.00 213 THR A CA 1
ATOM 1739 C C . THR A 1 213 ? 18.798 -3.132 -23.847 1.00 78.00 213 THR A C 1
ATOM 1741 O O . THR A 1 213 ? 19.449 -2.393 -24.581 1.00 78.00 213 THR A O 1
ATOM 1744 N N . GLY A 1 214 ? 19.211 -3.431 -22.614 1.00 82.38 214 GLY A N 1
ATOM 1745 C CA . GLY A 1 214 ? 20.442 -2.880 -22.038 1.00 82.38 214 GLY A CA 1
ATOM 1746 C C . GLY A 1 214 ? 20.280 -2.519 -20.569 1.00 82.38 214 GLY A C 1
ATOM 1747 O O . GLY A 1 214 ? 19.623 -3.239 -19.808 1.00 82.38 214 GLY A O 1
ATOM 1748 N N . ASN A 1 215 ? 20.854 -1.381 -20.181 1.00 87.50 215 ASN A N 1
ATOM 1749 C CA . ASN A 1 215 ? 20.551 -0.775 -18.896 1.00 87.50 215 ASN A CA 1
ATOM 1750 C C . ASN A 1 215 ? 19.220 -0.026 -18.974 1.00 87.50 215 ASN A C 1
ATOM 1752 O O . ASN A 1 215 ? 18.892 0.623 -19.967 1.00 87.50 215 ASN A O 1
ATOM 1756 N N . TYR A 1 216 ? 18.448 -0.105 -17.903 1.00 89.00 216 TYR A N 1
ATOM 1757 C CA . TYR A 1 216 ? 17.284 0.743 -17.693 1.00 89.00 216 TYR A CA 1
ATOM 1758 C C . TYR A 1 216 ? 17.055 0.898 -16.195 1.00 89.00 216 TYR A C 1
ATOM 1760 O O . TYR A 1 216 ? 17.502 0.062 -15.399 1.00 89.00 216 TYR A O 1
ATOM 1768 N N . ALA A 1 217 ? 16.373 1.977 -15.828 1.00 89.44 217 ALA A N 1
ATOM 1769 C CA . ALA A 1 217 ? 15.969 2.226 -14.459 1.00 89.44 217 ALA A CA 1
ATOM 1770 C C . ALA A 1 217 ? 14.455 2.392 -14.379 1.00 89.44 217 ALA A C 1
ATOM 1772 O O . ALA A 1 217 ? 13.833 2.938 -15.288 1.00 89.44 217 ALA A O 1
ATOM 1773 N N . LEU A 1 218 ? 13.865 1.923 -13.290 1.00 89.44 218 LEU A N 1
ATOM 1774 C CA . LEU A 1 218 ? 12.460 2.134 -12.973 1.00 89.44 218 LEU A CA 1
ATOM 1775 C C . LEU A 1 218 ? 12.376 2.798 -11.612 1.00 89.44 218 LEU A C 1
ATOM 1777 O O . LEU A 1 218 ? 13.106 2.430 -10.690 1.00 89.44 218 LEU A O 1
ATOM 1781 N N . VAL A 1 219 ? 11.481 3.763 -11.508 1.00 88.25 219 VAL A N 1
ATOM 1782 C CA . VAL A 1 219 ? 11.307 4.590 -10.328 1.00 88.25 219 VAL A CA 1
ATOM 1783 C C . VAL A 1 219 ? 9.850 4.542 -9.915 1.00 88.25 219 VAL A C 1
ATOM 1785 O O . VAL A 1 219 ? 8.953 4.660 -10.751 1.00 88.25 219 VAL A O 1
ATOM 1788 N N . GLY A 1 220 ? 9.619 4.385 -8.621 1.00 83.50 220 GLY A N 1
ATOM 1789 C CA . GLY A 1 220 ? 8.289 4.488 -8.041 1.00 83.50 220 GLY A CA 1
ATOM 1790 C C . GLY A 1 220 ? 8.353 4.738 -6.546 1.00 83.50 220 GLY A C 1
ATOM 1791 O O . GLY A 1 220 ? 9.381 4.484 -5.911 1.00 83.50 220 GLY A O 1
ATOM 1792 N N . PHE A 1 221 ? 7.250 5.197 -5.975 1.00 76.25 221 PHE A N 1
ATOM 1793 C CA . PHE A 1 221 ? 7.115 5.389 -4.541 1.00 76.25 221 PHE A CA 1
ATOM 1794 C C . PHE A 1 221 ? 6.304 4.268 -3.885 1.00 76.25 221 PHE A C 1
ATOM 1796 O O . PHE A 1 221 ? 5.200 3.935 -4.308 1.00 76.25 221 PHE A O 1
ATOM 1803 N N . MET A 1 222 ? 6.852 3.705 -2.810 1.00 70.06 222 MET A N 1
ATOM 1804 C CA . MET A 1 222 ? 6.207 2.675 -2.006 1.00 70.06 222 MET A CA 1
ATOM 1805 C C . MET A 1 222 ? 5.871 3.239 -0.621 1.00 70.06 222 MET A C 1
ATOM 1807 O O . MET A 1 222 ? 6.777 3.367 0.210 1.00 70.06 222 MET A O 1
ATOM 1811 N N . PRO A 1 223 ? 4.600 3.592 -0.355 1.00 63.41 223 PRO A N 1
ATOM 1812 C CA . PRO A 1 223 ? 4.197 4.114 0.942 1.00 63.41 223 PRO A CA 1
ATOM 1813 C C . PRO A 1 223 ? 4.237 3.021 2.015 1.00 63.41 223 PRO A C 1
ATOM 1815 O O . PRO A 1 223 ? 4.041 1.839 1.730 1.00 63.41 223 PRO A O 1
ATOM 1818 N N . VAL A 1 224 ? 4.440 3.428 3.265 1.00 56.50 224 VAL A N 1
ATOM 1819 C CA . VAL A 1 224 ? 4.278 2.570 4.446 1.00 56.50 224 VAL A CA 1
ATOM 1820 C C . VAL A 1 224 ? 3.154 3.093 5.337 1.00 56.50 224 VAL A C 1
ATOM 1822 O O . VAL A 1 224 ? 2.851 4.284 5.338 1.00 56.50 224 VAL A O 1
ATOM 1825 N N . LEU A 1 225 ? 2.531 2.197 6.109 1.00 48.81 225 LEU A N 1
ATOM 1826 C CA . LEU A 1 225 ? 1.403 2.544 6.985 1.00 48.81 225 LEU A CA 1
ATOM 1827 C C . LEU A 1 225 ? 1.803 3.454 8.154 1.00 48.81 225 LEU A C 1
ATOM 1829 O O . LEU A 1 225 ? 0.994 4.250 8.620 1.00 48.81 225 LEU A O 1
ATOM 1833 N N . GLN A 1 226 ? 3.037 3.321 8.643 1.00 52.56 226 GLN A N 1
ATOM 1834 C CA . GLN A 1 226 ? 3.570 4.119 9.741 1.00 52.56 226 GLN A CA 1
ATOM 1835 C C . GLN A 1 226 ? 4.788 4.899 9.273 1.00 52.56 226 GLN A C 1
ATOM 1837 O O . GLN A 1 226 ? 5.626 4.364 8.553 1.00 52.56 226 GLN A O 1
ATOM 1842 N N . SER A 1 227 ? 4.900 6.148 9.723 1.00 68.62 227 SER A N 1
ATOM 1843 C CA . SER A 1 227 ? 6.069 6.980 9.446 1.00 68.62 227 SER A CA 1
ATOM 1844 C C . SER A 1 227 ? 7.362 6.254 9.821 1.00 68.62 227 SER A C 1
ATOM 1846 O O . SER A 1 227 ? 7.500 5.740 10.933 1.00 68.62 227 SER A O 1
ATOM 1848 N N . LEU A 1 228 ? 8.342 6.268 8.917 1.00 71.81 228 LEU A N 1
ATOM 1849 C CA . LEU A 1 228 ? 9.639 5.646 9.171 1.00 71.81 228 LEU A CA 1
ATOM 1850 C C . LEU A 1 228 ? 10.453 6.416 10.218 1.00 71.81 228 LEU A C 1
ATOM 1852 O O . LEU A 1 228 ? 11.353 5.836 10.810 1.00 71.81 228 LEU A O 1
ATOM 1856 N N . HIS A 1 229 ? 10.110 7.678 10.522 1.00 74.75 229 HIS A N 1
ATOM 1857 C CA . HIS A 1 229 ? 10.763 8.470 11.584 1.00 74.75 229 HIS A CA 1
ATOM 1858 C C . HIS A 1 229 ? 10.678 7.829 12.975 1.00 74.75 229 HIS A C 1
ATOM 1860 O O . HIS A 1 229 ? 11.466 8.173 13.849 1.00 74.75 229 HIS A O 1
ATOM 1866 N N . SER A 1 230 ? 9.733 6.916 13.200 1.00 67.94 230 SER A N 1
ATOM 1867 C CA . SER A 1 230 ? 9.595 6.204 14.474 1.00 67.94 230 SER A CA 1
ATOM 1868 C C . SER A 1 230 ? 10.641 5.099 14.678 1.00 67.94 230 SER A C 1
ATOM 1870 O O . SER A 1 230 ? 10.720 4.545 15.773 1.00 67.94 230 SER A O 1
ATOM 1872 N N . TYR A 1 231 ? 11.449 4.787 13.659 1.00 75.25 231 TYR A N 1
ATOM 1873 C CA . TYR A 1 231 ? 12.386 3.665 13.655 1.00 75.25 231 TYR A CA 1
ATOM 1874 C C . TYR A 1 231 ? 13.809 4.135 13.360 1.00 75.25 231 TYR A C 1
ATOM 1876 O O . TYR A 1 231 ? 14.018 4.989 12.503 1.00 75.25 231 TYR A O 1
ATOM 1884 N N . SER A 1 232 ? 14.803 3.567 14.052 1.00 85.81 232 SER A N 1
ATOM 1885 C CA . SER A 1 232 ? 16.211 3.789 13.709 1.00 85.81 232 SER A CA 1
ATOM 1886 C C . SER A 1 232 ? 16.538 3.138 12.363 1.00 85.81 232 SER A C 1
ATOM 1888 O O . SER A 1 232 ? 15.931 2.142 11.964 1.00 85.81 232 SER A O 1
ATOM 1890 N N . PHE A 1 233 ? 17.518 3.687 11.643 1.00 86.75 233 PHE A N 1
ATOM 1891 C CA . PHE A 1 233 ? 17.876 3.152 10.327 1.00 86.75 233 PHE A CA 1
ATOM 1892 C C . PHE A 1 233 ? 18.392 1.710 10.437 1.00 86.75 233 PHE A C 1
ATOM 1894 O O . PHE A 1 233 ? 18.021 0.858 9.633 1.00 86.75 233 PHE A O 1
ATOM 1901 N N . ASP A 1 234 ? 19.161 1.414 11.486 1.00 87.19 234 ASP A N 1
ATOM 1902 C CA . ASP A 1 234 ? 19.652 0.064 11.766 1.00 87.19 234 ASP A CA 1
ATOM 1903 C C . ASP A 1 234 ? 18.509 -0.915 12.055 1.00 87.19 234 ASP A C 1
ATOM 1905 O O . ASP A 1 234 ? 18.553 -2.057 11.591 1.00 87.19 234 ASP A O 1
ATOM 1909 N N . ARG A 1 235 ? 17.440 -0.465 12.732 1.00 81.50 235 ARG A N 1
ATOM 1910 C CA . ARG A 1 235 ? 16.232 -1.273 12.933 1.00 81.50 235 ARG A CA 1
ATOM 1911 C C . ARG A 1 235 ? 15.546 -1.598 11.608 1.00 81.50 235 ARG A C 1
ATOM 1913 O O . ARG A 1 235 ? 15.265 -2.766 11.356 1.00 81.50 235 ARG A O 1
ATOM 1920 N N . ILE A 1 236 ? 15.359 -0.602 10.738 1.00 79.06 236 ILE A N 1
ATOM 1921 C CA . ILE A 1 236 ? 14.764 -0.789 9.400 1.00 79.06 236 ILE A CA 1
ATOM 1922 C C . ILE A 1 236 ? 15.575 -1.814 8.587 1.00 79.06 236 ILE A C 1
ATOM 1924 O O . ILE A 1 236 ? 15.011 -2.703 7.947 1.00 79.06 236 ILE A O 1
ATOM 1928 N N . VAL A 1 237 ? 16.907 -1.717 8.625 1.00 83.00 237 VAL A N 1
ATOM 1929 C CA . VAL A 1 237 ? 17.808 -2.655 7.936 1.00 83.00 237 VAL A CA 1
ATOM 1930 C C . VAL A 1 237 ? 17.717 -4.062 8.533 1.00 83.00 237 VAL A C 1
ATOM 1932 O O . VAL A 1 237 ? 17.706 -5.041 7.784 1.00 83.00 237 VAL A O 1
ATOM 1935 N N . SER A 1 238 ? 17.659 -4.178 9.862 1.00 80.00 238 SER A N 1
ATOM 1936 C CA . SER A 1 238 ? 17.523 -5.459 10.564 1.00 80.00 238 SER A CA 1
ATOM 1937 C C . SER A 1 238 ? 16.225 -6.172 10.188 1.00 80.00 238 SER A C 1
ATOM 1939 O O . SER A 1 238 ? 16.265 -7.339 9.800 1.00 80.00 238 SER A O 1
ATOM 1941 N N . ASP A 1 239 ? 15.096 -5.463 10.230 1.00 70.81 239 ASP A N 1
ATOM 1942 C CA . ASP A 1 239 ? 13.781 -6.021 9.897 1.00 70.81 239 ASP A CA 1
ATOM 1943 C C . ASP A 1 239 ? 13.737 -6.498 8.429 1.00 70.81 239 ASP A C 1
ATOM 1945 O O . ASP A 1 239 ? 13.197 -7.565 8.121 1.00 70.81 239 ASP A O 1
ATOM 1949 N N . MET A 1 240 ? 14.386 -5.766 7.513 1.00 72.12 240 MET A N 1
ATOM 1950 C CA . MET A 1 240 ? 14.499 -6.168 6.106 1.00 72.12 240 MET A CA 1
ATOM 1951 C C . MET A 1 240 ? 15.323 -7.451 5.919 1.00 72.12 240 MET A C 1
ATOM 1953 O O . MET A 1 240 ? 14.949 -8.315 5.121 1.00 72.12 240 MET A O 1
ATOM 1957 N N . LYS A 1 241 ? 16.429 -7.599 6.662 1.00 74.50 241 LYS A N 1
ATOM 1958 C CA . LYS A 1 241 ? 17.260 -8.815 6.646 1.00 74.50 241 LYS A CA 1
ATOM 1959 C C . LYS A 1 241 ? 16.496 -10.023 7.187 1.00 74.50 241 LYS A C 1
ATOM 1961 O O . LYS A 1 241 ? 16.467 -11.056 6.522 1.00 74.50 241 LYS A O 1
ATOM 1966 N N . GLU A 1 242 ? 15.832 -9.873 8.332 1.00 65.38 242 GLU A N 1
ATOM 1967 C CA . GLU A 1 242 ? 15.040 -10.935 8.965 1.00 65.38 242 GLU A CA 1
ATOM 1968 C C . GLU A 1 242 ? 13.929 -11.445 8.037 1.00 65.38 242 GLU A C 1
ATOM 1970 O O . GLU A 1 242 ? 13.730 -12.651 7.874 1.00 65.38 242 GLU A O 1
ATOM 1975 N N . MET A 1 243 ? 13.229 -10.532 7.366 1.00 58.16 243 MET A N 1
ATOM 1976 C CA . MET A 1 243 ? 12.177 -10.891 6.421 1.00 58.16 243 MET A CA 1
ATOM 1977 C C . MET A 1 243 ? 12.734 -11.596 5.169 1.00 58.16 243 MET A C 1
ATOM 1979 O O . MET A 1 243 ? 12.128 -12.554 4.680 1.00 58.16 243 MET A O 1
ATOM 1983 N N . ASN A 1 244 ? 13.900 -11.187 4.661 1.00 61.69 244 ASN A N 1
ATOM 1984 C CA . ASN A 1 244 ? 14.556 -11.919 3.577 1.00 61.69 244 ASN A CA 1
ATOM 1985 C C . ASN A 1 244 ? 14.951 -13.343 4.008 1.00 61.69 244 ASN A C 1
ATOM 1987 O O . ASN A 1 244 ? 14.745 -14.298 3.265 1.00 61.69 244 ASN A O 1
ATOM 1991 N N . ASP A 1 245 ? 15.464 -13.516 5.226 1.00 63.06 245 ASP A N 1
ATOM 1992 C CA . ASP A 1 245 ? 15.838 -14.837 5.735 1.00 63.06 245 ASP A CA 1
ATOM 1993 C C . ASP A 1 245 ? 14.628 -15.768 5.903 1.00 63.06 245 ASP A C 1
ATOM 1995 O O . ASP A 1 245 ? 14.716 -16.950 5.571 1.00 63.06 245 ASP A O 1
ATOM 1999 N N . ARG A 1 246 ? 13.470 -15.233 6.312 1.00 50.09 246 ARG A N 1
ATOM 2000 C CA . ARG A 1 246 ? 12.206 -15.989 6.391 1.00 50.09 246 ARG A CA 1
ATOM 2001 C C . ARG A 1 246 ? 11.650 -16.401 5.024 1.00 50.09 246 ARG A C 1
ATOM 2003 O O . ARG A 1 246 ? 10.991 -17.431 4.925 1.00 50.09 246 ARG A O 1
ATOM 2010 N N . THR A 1 247 ? 11.924 -15.629 3.972 1.00 48.66 247 THR A N 1
ATOM 2011 C CA . THR A 1 247 ? 11.410 -15.868 2.606 1.00 48.66 247 THR A CA 1
ATOM 2012 C C . THR A 1 247 ? 12.329 -16.734 1.736 1.00 48.66 247 THR A C 1
ATOM 2014 O O . THR A 1 247 ? 11.881 -17.255 0.715 1.00 48.66 247 THR A O 1
ATOM 2017 N N . LYS A 1 248 ? 13.575 -16.998 2.163 1.00 50.81 248 LYS A N 1
ATOM 2018 C CA . LYS A 1 248 ? 14.518 -17.921 1.488 1.00 50.81 248 LYS A CA 1
ATOM 2019 C C . LYS A 1 248 ? 13.988 -19.354 1.298 1.00 50.81 248 LYS A C 1
ATOM 2021 O O . LYS A 1 248 ? 14.515 -20.075 0.453 1.00 50.81 248 LYS A O 1
ATOM 2026 N N . ASN A 1 249 ? 12.960 -19.763 2.049 1.00 41.12 249 ASN A N 1
ATOM 2027 C CA . ASN A 1 249 ? 12.425 -21.131 2.046 1.00 41.12 249 ASN A CA 1
ATOM 2028 C C . ASN A 1 249 ? 11.141 -21.328 1.221 1.00 41.12 249 ASN A C 1
ATOM 2030 O O . ASN A 1 249 ? 10.645 -22.449 1.144 1.00 41.12 249 ASN A O 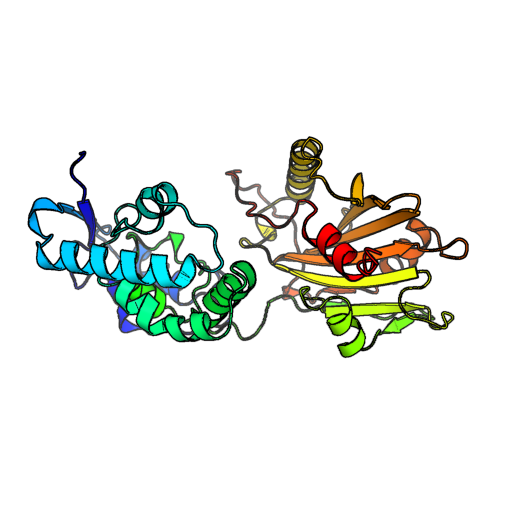1
ATOM 2034 N N . THR A 1 250 ? 10.608 -20.290 0.573 1.00 41.38 250 THR A N 1
ATOM 2035 C CA . THR A 1 250 ? 9.398 -20.397 -0.261 1.00 41.38 250 THR A CA 1
ATOM 2036 C C . THR A 1 250 ? 9.733 -20.151 -1.726 1.00 41.38 250 THR A C 1
ATOM 2038 O O . THR A 1 250 ? 9.593 -19.043 -2.242 1.00 41.38 250 THR A O 1
ATOM 2041 N N . TRP A 1 251 ? 10.190 -21.200 -2.408 1.00 40.53 251 TRP A N 1
ATOM 2042 C CA . TRP A 1 251 ? 10.268 -21.233 -3.866 1.00 40.53 251 TRP A CA 1
ATOM 2043 C C . TRP A 1 251 ? 8.874 -21.554 -4.399 1.00 40.53 251 TRP A C 1
ATOM 2045 O O . TRP A 1 251 ? 8.454 -22.706 -4.332 1.00 40.53 251 TRP A O 1
ATOM 2055 N N . ASN A 1 252 ? 8.143 -20.564 -4.913 1.00 40.69 252 ASN A N 1
ATOM 2056 C CA . ASN A 1 252 ? 6.926 -20.867 -5.661 1.00 40.69 252 ASN A CA 1
ATOM 2057 C C . ASN A 1 252 ? 7.279 -21.185 -7.117 1.00 40.69 252 ASN A C 1
ATOM 2059 O O . ASN A 1 252 ? 7.931 -20.399 -7.806 1.00 40.69 252 ASN A O 1
ATOM 2063 N N . ASN A 1 253 ? 6.860 -22.380 -7.536 1.00 46.41 253 ASN A N 1
ATOM 2064 C CA . ASN A 1 253 ? 6.891 -22.887 -8.901 1.00 46.41 253 ASN A CA 1
ATOM 2065 C C . ASN A 1 253 ? 6.248 -21.885 -9.869 1.00 46.41 253 ASN A C 1
ATOM 2067 O O . ASN A 1 253 ? 5.070 -21.574 -9.736 1.00 46.41 253 ASN A O 1
ATOM 2071 N N . ASP A 1 254 ? 7.039 -21.375 -10.816 1.00 43.97 254 ASP A N 1
ATOM 2072 C CA . ASP A 1 254 ? 6.809 -21.546 -12.259 1.00 43.97 254 ASP A CA 1
ATOM 2073 C C . ASP A 1 254 ? 7.816 -20.696 -13.058 1.00 43.97 254 ASP A C 1
ATOM 2075 O O . ASP A 1 254 ? 7.711 -19.477 -13.167 1.00 43.97 254 ASP A O 1
ATOM 2079 N N . SER A 1 255 ? 8.796 -21.350 -13.691 1.00 53.56 255 SER A N 1
ATOM 2080 C CA . SER A 1 255 ? 9.732 -20.825 -14.713 1.00 53.56 255 SER A CA 1
ATOM 2081 C C . SER A 1 255 ? 10.660 -19.632 -14.375 1.00 53.5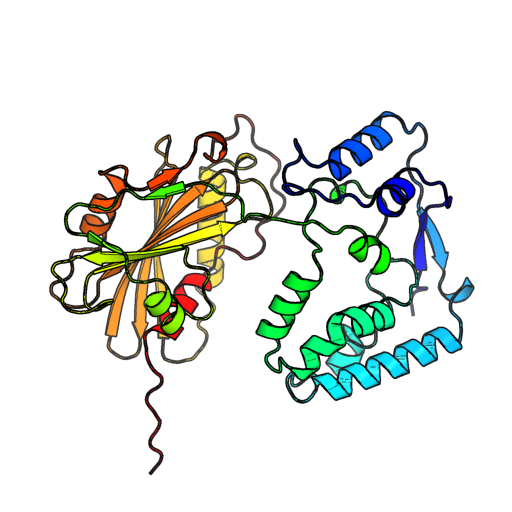6 255 SER A C 1
ATOM 2083 O O . SER A 1 255 ? 11.655 -19.460 -15.077 1.00 53.56 255 SER A O 1
ATOM 2085 N N . ILE A 1 256 ? 10.430 -18.849 -13.313 1.00 53.28 256 ILE A N 1
ATOM 2086 C CA . ILE A 1 256 ? 11.278 -17.715 -12.885 1.00 53.28 256 ILE A CA 1
ATOM 2087 C C . ILE A 1 256 ? 11.640 -17.855 -11.407 1.00 53.28 256 ILE A C 1
ATOM 2089 O O . ILE A 1 256 ? 10.772 -18.121 -10.582 1.00 53.28 256 ILE A O 1
ATOM 2093 N N . SER A 1 257 ? 12.898 -17.607 -11.054 1.00 61.41 257 SER A N 1
ATOM 2094 C CA . SER A 1 257 ? 13.356 -17.506 -9.675 1.00 61.41 257 SER A CA 1
ATOM 2095 C C . SER A 1 257 ? 14.179 -16.246 -9.428 1.00 61.41 257 SER A C 1
ATOM 2097 O O . SER A 1 257 ? 14.968 -15.821 -10.268 1.00 61.41 257 SER A O 1
ATOM 2099 N N . THR A 1 258 ? 14.001 -15.641 -8.256 1.00 62.25 258 THR A N 1
ATOM 2100 C CA . THR A 1 258 ? 14.740 -14.449 -7.827 1.00 62.25 258 THR A CA 1
ATOM 2101 C C . THR A 1 258 ? 15.466 -14.771 -6.534 1.00 62.25 258 THR A C 1
ATOM 2103 O O . THR A 1 258 ? 14.875 -15.306 -5.600 1.00 62.25 258 THR A O 1
ATOM 2106 N N . ARG A 1 259 ? 16.748 -14.430 -6.476 1.00 70.81 259 ARG A N 1
ATOM 2107 C CA . ARG A 1 259 ? 17.597 -14.567 -5.299 1.00 70.81 259 ARG A CA 1
ATOM 2108 C C . ARG A 1 259 ? 18.062 -13.184 -4.873 1.00 70.81 259 ARG A C 1
ATOM 2110 O O . ARG A 1 259 ? 18.654 -12.470 -5.677 1.00 70.81 259 ARG A O 1
ATOM 2117 N N . LEU A 1 260 ? 17.825 -12.828 -3.612 1.00 73.56 260 LEU A N 1
ATOM 2118 C CA . LEU A 1 260 ? 18.498 -11.689 -3.000 1.00 73.56 260 LEU A CA 1
ATOM 2119 C C . LEU A 1 260 ? 19.921 -12.111 -2.618 1.00 73.56 260 LEU A C 1
ATOM 2121 O O . LEU A 1 260 ? 20.110 -13.039 -1.828 1.00 73.56 260 LEU A O 1
ATOM 2125 N N . ASP A 1 261 ? 20.909 -11.452 -3.209 1.00 78.25 261 ASP A N 1
ATOM 2126 C CA . ASP A 1 261 ? 22.325 -11.769 -3.043 1.00 78.25 261 ASP A CA 1
ATOM 2127 C C . ASP A 1 261 ? 22.916 -11.052 -1.828 1.00 78.25 261 ASP A C 1
ATOM 2129 O O . ASP A 1 261 ? 23.625 -11.668 -1.031 1.00 78.25 261 ASP A O 1
ATOM 2133 N N . SER A 1 262 ? 22.605 -9.764 -1.659 1.00 83.12 262 SER A N 1
ATOM 2134 C CA . SER A 1 262 ? 23.070 -8.974 -0.519 1.00 83.12 262 SER A CA 1
ATOM 2135 C C . SER A 1 262 ? 22.182 -7.758 -0.240 1.00 83.12 262 SER A C 1
ATOM 2137 O O . SER A 1 262 ? 21.482 -7.252 -1.118 1.00 83.12 262 SER A O 1
ATOM 2139 N N . ILE A 1 263 ? 22.233 -7.293 1.011 1.00 84.25 263 ILE A N 1
ATOM 2140 C CA . ILE A 1 263 ? 21.601 -6.059 1.491 1.00 84.25 263 ILE A CA 1
ATOM 2141 C C . ILE A 1 263 ? 22.719 -5.157 2.007 1.00 84.25 263 ILE A C 1
ATOM 2143 O O . ILE A 1 263 ? 23.372 -5.487 3.002 1.00 84.25 263 ILE A O 1
ATOM 2147 N N . VAL A 1 264 ? 22.935 -4.027 1.341 1.00 89.94 264 VAL A N 1
ATOM 2148 C CA . VAL A 1 264 ? 23.989 -3.063 1.666 1.00 89.94 264 VAL A CA 1
ATOM 2149 C C . VAL A 1 264 ? 23.345 -1.751 2.124 1.00 89.94 264 VAL A C 1
ATOM 2151 O O . VAL A 1 264 ? 22.823 -1.001 1.294 1.00 89.94 264 VAL A O 1
ATOM 2154 N N . PRO A 1 265 ? 23.340 -1.455 3.435 1.00 90.12 265 PRO A N 1
ATOM 2155 C CA . PRO A 1 265 ? 22.838 -0.187 3.941 1.00 90.12 265 PRO A CA 1
ATOM 2156 C C . PRO A 1 265 ? 23.823 0.948 3.641 1.00 90.12 265 PRO A C 1
ATOM 2158 O O . PRO A 1 265 ? 25.036 0.780 3.746 1.00 90.12 265 PRO A O 1
ATOM 2161 N N . VAL A 1 266 ? 23.297 2.125 3.316 1.00 89.12 266 VAL A N 1
ATOM 2162 C CA . VAL A 1 266 ? 24.067 3.358 3.143 1.00 89.12 266 VAL A CA 1
ATOM 2163 C C . VAL A 1 266 ? 23.509 4.404 4.100 1.00 89.12 266 VAL A C 1
ATOM 2165 O O . VAL A 1 266 ? 22.474 5.027 3.856 1.00 89.12 266 VAL A O 1
ATOM 2168 N N . ASN A 1 267 ? 24.209 4.565 5.219 1.00 83.56 267 ASN A N 1
ATOM 2169 C CA . ASN A 1 267 ? 23.868 5.496 6.287 1.00 83.56 267 ASN A CA 1
ATOM 2170 C C . ASN A 1 267 ? 24.573 6.844 6.053 1.00 83.56 267 ASN A C 1
ATOM 2172 O O . ASN A 1 267 ? 25.537 7.189 6.731 1.00 83.56 267 ASN A O 1
ATOM 2176 N N . SER A 1 268 ? 24.143 7.573 5.022 1.00 76.50 268 SER A N 1
ATOM 2177 C CA . SER A 1 268 ? 24.701 8.885 4.685 1.00 76.50 268 SER A CA 1
ATOM 2178 C C . SER A 1 268 ? 23.588 9.917 4.563 1.00 76.50 268 SER A C 1
ATOM 2180 O O . SER A 1 268 ? 22.813 9.891 3.606 1.00 76.50 268 SER A O 1
ATOM 2182 N N . SER A 1 269 ? 23.518 10.847 5.516 1.00 65.50 269 SER A N 1
ATOM 2183 C CA . SER A 1 269 ? 22.645 12.021 5.416 1.00 65.50 269 SER A CA 1
ATOM 2184 C C . SER A 1 269 ? 22.963 12.828 4.144 1.00 65.50 269 SER A C 1
ATOM 2186 O O . SER A 1 269 ? 24.139 12.963 3.803 1.00 65.50 269 SER A O 1
ATOM 2188 N N . PRO A 1 270 ? 21.959 13.378 3.433 1.00 69.31 270 PRO A N 1
ATOM 2189 C CA . PRO A 1 270 ? 20.519 13.331 3.722 1.00 69.31 270 PRO A CA 1
ATOM 2190 C C . PRO A 1 270 ? 19.794 12.097 3.150 1.00 69.31 270 PRO A C 1
ATOM 2192 O O . PRO A 1 270 ? 18.585 11.974 3.316 1.00 69.31 270 PRO A O 1
ATOM 2195 N N . ASN A 1 271 ? 20.507 11.194 2.472 1.00 76.12 271 ASN A N 1
ATOM 2196 C CA . ASN A 1 271 ? 19.938 10.132 1.643 1.00 76.12 271 ASN A CA 1
ATOM 2197 C C . ASN A 1 271 ? 20.227 8.747 2.232 1.00 76.12 271 ASN A C 1
ATOM 2199 O O . ASN A 1 271 ? 21.039 7.984 1.704 1.00 76.12 271 ASN A O 1
ATOM 2203 N N . TYR A 1 272 ? 19.534 8.423 3.323 1.00 87.50 272 TYR A N 1
ATOM 2204 C CA . TYR A 1 272 ? 19.513 7.068 3.871 1.00 87.50 272 TYR A CA 1
ATOM 2205 C C . TYR A 1 272 ? 18.929 6.124 2.830 1.00 87.50 272 TYR A C 1
ATOM 2207 O O . TYR A 1 272 ? 17.831 6.363 2.320 1.00 87.50 272 TYR A O 1
ATOM 2215 N N . ARG A 1 273 ? 19.655 5.057 2.499 1.00 89.00 273 ARG A N 1
ATOM 2216 C CA . ARG A 1 273 ? 19.182 4.096 1.503 1.00 89.00 273 ARG A CA 1
ATOM 2217 C C . ARG A 1 273 ? 19.660 2.684 1.760 1.00 89.00 273 ARG A C 1
ATOM 2219 O O . ARG A 1 273 ? 20.690 2.471 2.393 1.00 89.00 273 ARG A O 1
ATOM 2226 N N . ILE A 1 274 ? 18.924 1.722 1.228 1.00 88.38 274 ILE A N 1
ATOM 2227 C CA . ILE A 1 274 ? 19.248 0.301 1.328 1.00 88.38 274 ILE A CA 1
ATOM 2228 C C . ILE A 1 274 ? 19.361 -0.255 -0.087 1.00 88.38 274 ILE A C 1
ATOM 2230 O O . ILE A 1 274 ? 18.393 -0.221 -0.844 1.00 88.38 274 ILE A O 1
ATOM 2234 N N . ASN A 1 275 ? 20.551 -0.734 -0.446 1.00 89.75 275 ASN A N 1
ATOM 2235 C CA . ASN A 1 275 ? 20.816 -1.333 -1.747 1.00 89.75 275 ASN A CA 1
ATOM 2236 C C . ASN A 1 275 ? 20.642 -2.850 -1.653 1.00 89.75 275 ASN A C 1
ATOM 2238 O O . ASN A 1 275 ? 21.412 -3.539 -0.984 1.00 89.75 275 ASN A O 1
ATOM 2242 N N . ASN A 1 276 ? 19.642 -3.359 -2.355 1.00 84.81 276 ASN A N 1
ATOM 2243 C CA . ASN A 1 276 ? 19.311 -4.770 -2.450 1.00 84.81 276 ASN A CA 1
ATOM 2244 C C . ASN A 1 276 ? 19.838 -5.307 -3.780 1.00 84.81 276 ASN A C 1
ATOM 2246 O O . ASN A 1 276 ? 19.310 -4.969 -4.841 1.00 84.81 276 ASN A O 1
ATOM 2250 N N . TYR A 1 277 ? 20.881 -6.130 -3.735 1.00 84.81 277 TYR A N 1
ATOM 2251 C CA . TYR A 1 277 ? 21.435 -6.783 -4.919 1.00 84.81 277 TYR A CA 1
ATOM 2252 C C . TYR A 1 277 ? 20.742 -8.110 -5.143 1.00 84.81 277 TYR A C 1
ATOM 2254 O O . TYR A 1 277 ? 20.567 -8.887 -4.204 1.00 84.81 277 TYR A O 1
ATOM 2262 N N . LEU A 1 278 ? 20.349 -8.371 -6.383 1.00 78.50 278 LEU A N 1
ATOM 2263 C CA . LEU A 1 278 ? 19.557 -9.542 -6.715 1.00 78.50 278 LEU A CA 1
ATOM 2264 C C . LEU A 1 278 ? 19.946 -10.151 -8.056 1.00 78.50 278 LEU A C 1
ATOM 2266 O O . LEU A 1 278 ? 20.278 -9.457 -9.022 1.00 78.50 278 LEU A O 1
ATOM 2270 N N . THR A 1 279 ? 19.813 -11.469 -8.105 1.00 76.31 279 THR A N 1
ATOM 2271 C CA . THR A 1 279 ? 19.973 -12.283 -9.298 1.00 76.31 279 THR A CA 1
ATOM 2272 C C . THR A 1 279 ? 18.634 -12.915 -9.641 1.00 76.31 279 THR A C 1
ATOM 2274 O O . THR A 1 279 ? 18.024 -13.609 -8.830 1.00 76.31 279 THR A O 1
ATOM 2277 N N . ILE A 1 280 ? 18.178 -12.693 -10.866 1.00 72.00 280 ILE A N 1
ATOM 2278 C CA . ILE A 1 280 ? 16.943 -13.253 -11.407 1.00 72.00 280 ILE A CA 1
ATOM 2279 C C . ILE A 1 280 ? 17.323 -14.297 -12.448 1.00 72.00 280 ILE A C 1
ATOM 2281 O O . ILE A 1 280 ? 18.114 -14.027 -13.352 1.00 72.00 280 ILE A O 1
ATOM 2285 N N . ARG A 1 281 ? 16.725 -15.477 -12.357 1.00 68.00 281 ARG A N 1
ATOM 2286 C CA . ARG A 1 281 ? 16.863 -16.560 -13.322 1.00 68.00 281 ARG A CA 1
ATOM 2287 C C . ARG A 1 281 ? 15.502 -16.878 -13.928 1.00 68.00 281 ARG A C 1
ATOM 2289 O O . ARG A 1 281 ? 14.549 -17.129 -13.207 1.00 68.00 281 ARG A O 1
ATOM 2296 N N . ARG A 1 282 ? 15.422 -16.941 -15.254 1.00 62.06 282 ARG A N 1
ATOM 2297 C CA . ARG A 1 282 ? 14.288 -17.527 -15.982 1.00 62.06 282 ARG A CA 1
ATOM 2298 C C . ARG A 1 282 ? 14.848 -18.445 -17.052 1.00 62.06 282 ARG A C 1
ATOM 2300 O O . ARG A 1 282 ? 15.595 -17.981 -17.911 1.00 62.06 282 ARG A O 1
ATOM 2307 N N . ASP A 1 283 ? 14.521 -19.730 -16.988 1.00 68.06 283 ASP A N 1
ATOM 2308 C CA . ASP A 1 283 ? 15.089 -20.752 -17.876 1.00 68.06 283 ASP A CA 1
ATOM 2309 C C . ASP A 1 283 ? 16.645 -20.711 -17.882 1.00 68.06 283 ASP A C 1
ATOM 2311 O O . ASP A 1 283 ? 17.284 -21.003 -16.860 1.00 68.06 283 ASP A O 1
ATOM 2315 N N . SER A 1 284 ? 17.255 -20.318 -19.013 1.00 65.44 284 SER A N 1
ATOM 2316 C CA . SER A 1 284 ? 18.710 -20.161 -19.216 1.00 65.44 284 SER A CA 1
ATOM 2317 C C . SER A 1 284 ? 19.222 -18.716 -19.095 1.00 65.44 284 SER A C 1
ATOM 2319 O O . SER A 1 284 ? 20.425 -18.495 -19.215 1.00 65.44 284 SER A O 1
ATOM 2321 N N . ILE A 1 285 ? 18.349 -17.725 -18.887 1.00 67.06 285 ILE A N 1
ATOM 2322 C CA . ILE A 1 285 ? 18.732 -16.307 -18.815 1.00 67.06 285 ILE A CA 1
ATOM 2323 C C . ILE A 1 285 ? 18.932 -15.906 -17.355 1.00 67.06 285 ILE A C 1
ATOM 2325 O O . ILE A 1 285 ? 18.061 -16.137 -16.512 1.00 67.06 285 ILE A O 1
ATOM 2329 N N . LEU A 1 286 ? 20.068 -15.263 -17.080 1.00 71.19 286 LEU A N 1
ATOM 2330 C CA . LEU A 1 286 ? 20.405 -14.694 -15.782 1.00 71.19 286 LEU A CA 1
ATOM 2331 C C . LEU A 1 286 ? 20.495 -13.173 -15.899 1.00 71.19 286 LEU A C 1
ATOM 2333 O O . LEU A 1 286 ? 21.241 -12.649 -16.725 1.00 71.19 286 LEU A O 1
ATOM 2337 N N . LEU A 1 287 ? 19.722 -12.471 -15.080 1.00 73.31 287 LEU A N 1
ATOM 2338 C CA . LEU A 1 287 ? 19.717 -11.017 -14.995 1.00 73.31 287 LEU A CA 1
ATOM 2339 C C . LEU A 1 287 ? 20.221 -10.603 -13.621 1.00 73.31 287 LEU A C 1
ATOM 2341 O O . LEU A 1 287 ? 19.760 -11.119 -12.603 1.00 73.31 287 LEU A O 1
ATOM 2345 N N . LYS A 1 288 ? 21.145 -9.645 -13.601 1.00 77.50 288 LYS A N 1
ATOM 2346 C CA . LYS A 1 288 ? 21.563 -8.973 -12.372 1.00 77.50 288 LYS A CA 1
ATOM 2347 C C . LYS A 1 288 ? 20.814 -7.658 -12.241 1.00 77.50 288 LYS A C 1
ATOM 2349 O O . LYS A 1 288 ? 20.605 -6.950 -13.230 1.00 77.50 288 LYS A O 1
ATOM 2354 N N . GLY A 1 289 ? 20.423 -7.342 -11.017 1.00 83.44 289 GLY A N 1
ATOM 2355 C CA . GLY A 1 289 ? 19.756 -6.096 -10.688 1.00 83.44 289 GLY A CA 1
ATOM 2356 C C . GLY A 1 289 ? 20.190 -5.553 -9.337 1.00 83.44 289 GLY A C 1
ATOM 2357 O O . GLY A 1 289 ? 20.752 -6.264 -8.501 1.00 83.44 289 GLY A O 1
ATOM 2358 N N . CYS A 1 290 ? 19.900 -4.275 -9.129 1.00 87.25 290 CYS A N 1
ATOM 2359 C CA . CYS A 1 290 ? 19.949 -3.648 -7.819 1.00 87.25 290 CYS A CA 1
ATOM 2360 C C . CYS A 1 290 ? 18.687 -2.817 -7.616 1.00 87.25 290 CYS A C 1
ATOM 2362 O O . CYS A 1 290 ? 18.291 -2.051 -8.493 1.00 87.25 290 CYS A O 1
ATOM 2364 N N . GLN A 1 291 ? 18.068 -2.960 -6.453 1.00 85.81 291 GLN A N 1
ATOM 2365 C CA . GLN A 1 291 ? 17.040 -2.050 -5.978 1.00 85.81 291 GLN A CA 1
ATOM 2366 C C . GLN A 1 291 ? 17.649 -1.166 -4.891 1.00 85.81 291 GLN A C 1
ATOM 2368 O O . GLN A 1 291 ? 17.993 -1.650 -3.818 1.00 85.81 291 GLN A O 1
ATOM 2373 N N . SER A 1 292 ? 17.750 0.130 -5.160 1.00 88.50 292 SER A N 1
ATOM 2374 C CA . SER A 1 292 ? 18.085 1.137 -4.158 1.00 88.50 292 SER A CA 1
ATOM 2375 C C . SER A 1 292 ? 16.794 1.700 -3.567 1.00 88.50 292 SER A C 1
ATOM 2377 O O . SER A 1 292 ? 15.953 2.246 -4.285 1.00 88.50 292 SER A O 1
ATOM 2379 N N . LEU A 1 293 ? 16.611 1.520 -2.261 1.00 87.38 293 LEU A N 1
ATOM 2380 C CA . LEU A 1 293 ? 15.465 2.010 -1.500 1.00 87.38 293 LEU A CA 1
ATOM 2381 C C . LEU A 1 293 ? 15.862 3.273 -0.744 1.00 87.38 293 LEU A C 1
ATOM 2383 O O . LEU A 1 293 ? 16.514 3.174 0.292 1.00 87.38 293 LEU A O 1
ATOM 2387 N N . TYR A 1 294 ? 15.465 4.446 -1.232 1.00 88.56 294 TYR A N 1
ATOM 2388 C CA . TYR A 1 294 ? 15.677 5.714 -0.532 1.00 88.56 294 TYR A CA 1
ATOM 2389 C C . TYR A 1 294 ? 14.607 5.890 0.535 1.00 88.56 294 TYR A C 1
ATOM 2391 O O . TYR A 1 294 ? 13.415 5.904 0.232 1.00 88.56 294 TYR A O 1
ATOM 2399 N N . VAL A 1 295 ? 15.039 6.031 1.783 1.00 87.00 295 VAL A N 1
ATOM 2400 C CA . VAL A 1 295 ? 14.152 6.144 2.938 1.00 87.00 295 VAL A CA 1
ATOM 2401 C C . VAL A 1 295 ? 13.608 7.569 3.021 1.00 87.00 295 VAL A C 1
ATOM 2403 O O . VAL A 1 295 ? 14.367 8.536 3.104 1.00 87.00 295 VAL A O 1
ATOM 2406 N N . SER A 1 296 ? 12.284 7.703 3.014 1.00 85.00 296 SER A N 1
ATOM 2407 C CA . SER A 1 296 ? 11.571 8.955 3.272 1.00 85.00 296 SER A CA 1
ATOM 2408 C C . SER A 1 296 ? 10.786 8.863 4.583 1.00 85.00 296 SER A C 1
ATOM 2410 O O . SER A 1 296 ? 10.722 7.810 5.215 1.00 85.00 296 SER A O 1
ATOM 2412 N N . LYS A 1 297 ? 10.173 9.968 5.016 1.00 78.94 297 LYS A N 1
ATOM 2413 C CA . LYS A 1 297 ? 9.275 9.986 6.180 1.00 78.94 297 LYS A CA 1
ATOM 2414 C C . LYS A 1 297 ? 8.121 8.985 6.017 1.00 78.94 297 LYS A C 1
ATOM 2416 O O . LYS A 1 297 ? 7.733 8.351 6.991 1.00 78.94 297 LYS A O 1
ATOM 2421 N N . PHE A 1 298 ? 7.600 8.815 4.801 1.00 72.38 298 PHE A N 1
ATOM 2422 C CA . PHE A 1 298 ? 6.342 8.098 4.542 1.00 72.38 298 PHE A CA 1
ATOM 2423 C C . PHE A 1 298 ? 6.498 6.798 3.749 1.00 72.38 298 PHE A C 1
ATOM 2425 O O . PHE A 1 298 ? 5.499 6.168 3.405 1.00 72.38 298 PHE A O 1
ATOM 2432 N N . GLY A 1 299 ? 7.721 6.395 3.411 1.00 76.00 299 GLY A N 1
ATOM 2433 C CA . GLY A 1 299 ? 7.933 5.215 2.584 1.00 76.00 299 GLY A CA 1
ATOM 2434 C C . GLY A 1 299 ? 9.306 5.154 1.955 1.00 76.00 299 GLY A C 1
ATOM 2435 O O . GLY A 1 299 ? 10.268 5.751 2.437 1.00 76.00 299 GLY A O 1
ATOM 2436 N N . TYR A 1 300 ? 9.373 4.419 0.854 1.00 81.19 300 TYR A N 1
ATOM 2437 C CA . TYR A 1 300 ? 10.594 4.210 0.099 1.00 81.19 300 TYR A CA 1
ATOM 2438 C C . TYR A 1 300 ? 10.414 4.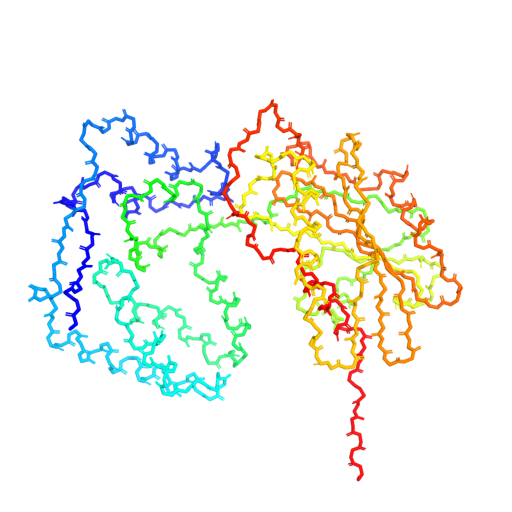731 -1.318 1.00 81.19 300 TYR A C 1
ATOM 2440 O O . TYR A 1 300 ? 9.506 4.295 -2.026 1.00 81.19 300 TYR A O 1
ATOM 2448 N N . ILE A 1 301 ? 11.298 5.625 -1.762 1.00 85.94 301 ILE A N 1
ATOM 2449 C CA . ILE A 1 301 ? 11.461 5.837 -3.199 1.00 85.94 301 ILE A CA 1
ATOM 2450 C C . ILE A 1 301 ? 12.328 4.691 -3.711 1.00 85.94 301 ILE A C 1
ATOM 2452 O O . ILE A 1 301 ? 13.452 4.481 -3.254 1.00 85.94 301 ILE A O 1
ATOM 2456 N N . THR A 1 302 ? 11.776 3.917 -4.630 1.00 86.00 302 THR A N 1
ATOM 2457 C CA . THR A 1 302 ? 12.421 2.747 -5.211 1.00 86.00 302 THR A CA 1
ATOM 2458 C C . THR A 1 302 ? 13.111 3.152 -6.505 1.00 86.00 302 THR A C 1
ATOM 2460 O O . THR A 1 302 ? 12.476 3.705 -7.396 1.00 86.00 302 THR A O 1
ATOM 2463 N N . LEU A 1 303 ? 14.410 2.884 -6.610 1.00 88.88 303 LEU A N 1
ATOM 2464 C CA . LEU A 1 303 ? 15.178 2.979 -7.847 1.00 88.88 303 LEU A CA 1
ATOM 2465 C C . LEU A 1 303 ? 15.655 1.576 -8.209 1.00 88.88 303 LEU A C 1
ATOM 2467 O O . LEU A 1 303 ? 16.509 1.003 -7.535 1.00 88.88 303 LEU A O 1
ATOM 2471 N N . MET A 1 304 ? 15.087 1.011 -9.265 1.00 87.38 304 MET A N 1
ATOM 2472 C CA . MET A 1 304 ? 15.371 -0.351 -9.703 1.00 87.38 304 MET A CA 1
ATOM 2473 C C . MET A 1 304 ? 16.203 -0.317 -10.968 1.00 87.38 304 MET A C 1
ATOM 2475 O O . MET A 1 304 ? 15.760 0.197 -11.989 1.00 87.38 304 MET A O 1
ATOM 2479 N N . LEU A 1 305 ? 17.403 -0.873 -10.882 1.00 88.00 305 LEU A N 1
ATOM 2480 C CA . LEU A 1 305 ? 18.419 -0.861 -11.918 1.00 88.00 305 LEU A CA 1
ATOM 2481 C C . LEU A 1 305 ? 18.607 -2.269 -12.459 1.00 88.00 305 LEU A C 1
ATOM 2483 O O . LEU A 1 305 ? 18.804 -3.214 -11.692 1.00 88.00 305 LEU A O 1
ATOM 2487 N N . TYR A 1 306 ? 18.592 -2.392 -13.781 1.00 82.06 306 TYR A N 1
ATOM 2488 C CA . TYR A 1 306 ? 18.736 -3.675 -14.451 1.00 82.06 306 TYR A CA 1
ATOM 2489 C C . TYR A 1 306 ? 19.896 -3.661 -15.438 1.00 82.06 306 TYR A C 1
ATOM 2491 O O . TYR A 1 306 ? 20.185 -2.656 -16.093 1.00 82.06 306 TYR A O 1
ATOM 2499 N N . GLN A 1 307 ? 20.544 -4.817 -15.552 1.00 79.25 307 GLN A N 1
ATOM 2500 C CA . GLN A 1 307 ? 21.585 -5.088 -16.528 1.00 79.25 307 GLN A CA 1
ATOM 2501 C C . GLN A 1 307 ? 21.128 -6.253 -17.412 1.00 79.25 307 GLN A C 1
ATOM 2503 O O . GLN A 1 307 ? 21.019 -7.390 -16.948 1.00 79.25 307 GLN A O 1
ATOM 2508 N N . LYS A 1 308 ? 20.837 -5.968 -18.686 1.00 74.06 308 LYS A N 1
ATOM 2509 C CA . LYS A 1 308 ? 20.431 -6.967 -19.682 1.00 74.06 308 LYS A CA 1
ATOM 2510 C C . LYS A 1 308 ? 21.345 -6.899 -20.904 1.00 74.06 308 LYS A C 1
ATOM 2512 O O . LYS A 1 308 ? 21.479 -5.842 -21.504 1.00 74.06 308 LYS A O 1
ATOM 2517 N N . GLY A 1 309 ? 21.907 -8.037 -21.308 1.00 67.69 309 GLY A N 1
ATOM 2518 C CA . GLY A 1 309 ? 22.846 -8.119 -22.435 1.00 67.69 309 GLY A CA 1
ATOM 2519 C C . GLY A 1 309 ? 24.304 -7.864 -22.036 1.00 67.69 309 GLY A C 1
ATOM 2520 O O . GLY A 1 309 ? 24.581 -7.387 -20.936 1.00 67.69 309 GLY A O 1
ATOM 2521 N N . ASN A 1 310 ? 25.234 -8.220 -22.927 1.00 65.62 310 ASN A N 1
ATOM 2522 C CA . ASN A 1 310 ? 26.675 -8.240 -22.637 1.00 65.62 310 ASN A CA 1
ATOM 2523 C C . ASN A 1 310 ? 27.314 -6.840 -22.578 1.00 65.62 310 ASN A C 1
ATOM 2525 O O . ASN A 1 310 ? 28.295 -6.665 -21.864 1.00 65.62 310 ASN A O 1
ATOM 2529 N N . ASP A 1 311 ? 26.739 -5.852 -23.270 1.00 66.94 311 ASP A N 1
ATOM 2530 C CA . ASP A 1 311 ? 27.283 -4.485 -23.372 1.00 66.94 311 ASP A CA 1
ATOM 2531 C C . ASP A 1 311 ? 26.750 -3.528 -22.288 1.00 66.94 311 ASP A C 1
ATOM 2533 O O . ASP A 1 311 ? 27.050 -2.334 -22.282 1.00 66.94 311 ASP A O 1
ATOM 2537 N N . ALA A 1 312 ? 25.923 -4.033 -21.372 1.00 73.25 312 ALA A N 1
ATOM 2538 C CA . ALA A 1 312 ? 25.326 -3.237 -20.311 1.00 73.25 312 ALA A CA 1
ATOM 2539 C C . ALA A 1 312 ? 26.344 -2.964 -19.187 1.00 73.25 312 ALA A C 1
ATOM 2541 O O . ALA A 1 312 ? 27.069 -3.866 -18.760 1.00 73.25 312 ALA A O 1
ATOM 2542 N N . LEU A 1 313 ? 26.356 -1.731 -18.667 1.00 77.38 313 LEU A N 1
ATOM 2543 C CA . LEU A 1 313 ? 27.204 -1.327 -17.546 1.00 77.38 313 LEU A CA 1
ATOM 2544 C C . LEU A 1 313 ? 26.989 -2.255 -16.342 1.00 77.38 313 LEU A C 1
ATOM 2546 O O . LEU A 1 313 ? 25.835 -2.604 -16.052 1.00 77.38 313 LEU A O 1
ATOM 2550 N N . PRO A 1 314 ? 28.063 -2.592 -15.602 1.00 85.12 314 PRO A N 1
ATOM 2551 C CA . PRO A 1 314 ? 27.947 -3.278 -14.325 1.00 85.12 314 PRO A CA 1
ATOM 2552 C C . PRO A 1 314 ? 27.007 -2.526 -13.381 1.00 85.12 314 PRO A C 1
ATOM 2554 O O . PRO A 1 314 ? 27.032 -1.295 -13.317 1.00 85.12 314 PRO A O 1
ATOM 2557 N N . ILE A 1 315 ? 26.206 -3.276 -12.624 1.00 86.31 315 ILE A N 1
ATOM 2558 C CA . ILE A 1 315 ? 25.198 -2.728 -11.708 1.00 86.31 315 ILE A CA 1
ATOM 2559 C C . ILE A 1 315 ? 25.772 -1.684 -10.738 1.00 86.31 315 ILE A C 1
ATOM 2561 O O . ILE A 1 315 ? 25.130 -0.660 -10.533 1.00 86.31 315 ILE A O 1
ATOM 2565 N N . ASP A 1 316 ? 26.981 -1.875 -10.205 1.00 85.88 316 ASP A N 1
ATOM 2566 C CA . ASP A 1 316 ? 27.603 -0.899 -9.295 1.00 85.88 316 ASP A CA 1
ATOM 2567 C C . ASP A 1 316 ? 27.971 0.413 -9.994 1.00 85.88 316 ASP A C 1
ATOM 2569 O O . ASP A 1 316 ? 27.720 1.495 -9.467 1.00 85.88 316 ASP A O 1
ATOM 2573 N N . SER A 1 317 ? 28.508 0.338 -11.215 1.00 87.38 317 SER A N 1
ATOM 2574 C CA . SER A 1 317 ? 28.812 1.525 -12.024 1.00 87.38 317 SER A CA 1
ATOM 2575 C C . SER A 1 317 ? 27.539 2.265 -12.430 1.00 87.38 317 SER A C 1
ATOM 2577 O O . SER A 1 317 ? 27.509 3.496 -12.458 1.00 87.38 317 SER A O 1
ATOM 2579 N N . LEU A 1 318 ? 26.473 1.519 -12.731 1.00 86.56 318 LEU A N 1
ATOM 2580 C CA . LEU A 1 318 ? 25.162 2.081 -13.022 1.00 86.56 318 LEU A CA 1
ATOM 2581 C C . LEU A 1 318 ? 24.578 2.773 -11.786 1.00 86.56 318 LEU A C 1
ATOM 2583 O O . LEU A 1 318 ? 24.137 3.912 -11.877 1.00 86.56 318 LEU A O 1
ATOM 2587 N N . LEU A 1 319 ? 24.626 2.117 -10.628 1.00 88.19 319 LEU A N 1
ATOM 2588 C CA . LEU A 1 319 ? 24.165 2.667 -9.359 1.00 88.19 319 LEU A CA 1
ATOM 2589 C C . LEU A 1 319 ? 24.948 3.931 -8.969 1.00 88.19 319 LEU A C 1
ATOM 2591 O O . LEU A 1 319 ? 24.337 4.913 -8.548 1.00 88.19 319 LEU A O 1
ATOM 2595 N N . GLY A 1 320 ? 26.267 3.951 -9.185 1.00 86.44 320 GLY A N 1
ATOM 2596 C CA . GLY A 1 320 ? 27.114 5.135 -9.002 1.00 86.44 320 GLY A CA 1
ATOM 2597 C C . GLY A 1 320 ? 26.637 6.337 -9.823 1.00 86.44 320 GLY A C 1
ATOM 2598 O O . GLY A 1 320 ? 26.511 7.434 -9.287 1.00 86.44 320 GLY A O 1
ATOM 2599 N N . LYS A 1 321 ? 26.222 6.137 -11.084 1.00 85.31 321 LYS A N 1
ATOM 2600 C CA . LYS A 1 321 ? 25.686 7.224 -11.933 1.00 85.31 321 LYS A CA 1
ATOM 2601 C C . LYS A 1 321 ? 24.433 7.901 -11.378 1.00 85.31 321 LYS A C 1
ATOM 2603 O O . LYS A 1 321 ? 24.225 9.072 -11.683 1.00 85.31 321 LYS A O 1
ATOM 2608 N N . PHE A 1 322 ? 23.602 7.190 -10.619 1.00 85.19 322 PHE A N 1
ATOM 2609 C CA . PHE A 1 322 ? 22.401 7.752 -9.986 1.00 85.19 322 PHE A CA 1
ATOM 2610 C C . PHE A 1 322 ? 22.668 8.276 -8.567 1.00 85.19 322 PHE A C 1
ATOM 2612 O O . PHE A 1 322 ? 21.955 9.157 -8.086 1.00 85.19 322 PHE A O 1
ATOM 2619 N N . ASN A 1 323 ? 23.687 7.740 -7.892 1.00 78.19 323 ASN A N 1
ATOM 2620 C CA . ASN A 1 323 ? 24.026 8.090 -6.516 1.00 78.19 323 ASN A CA 1
ATOM 2621 C C . ASN A 1 323 ? 24.993 9.273 -6.413 1.00 78.19 323 ASN A C 1
ATOM 2623 O O . ASN A 1 323 ? 24.714 10.206 -5.662 1.00 78.19 323 ASN A O 1
ATOM 2627 N N . ASP A 1 324 ? 26.106 9.238 -7.144 1.00 65.56 324 ASP A N 1
ATOM 2628 C CA . ASP A 1 324 ? 27.206 10.212 -7.032 1.00 65.56 324 ASP A CA 1
ATOM 2629 C C . ASP A 1 324 ? 26.829 11.577 -7.619 1.00 65.56 324 ASP A C 1
ATOM 2631 O O . ASP A 1 324 ? 27.349 12.619 -7.233 1.00 65.56 324 ASP A O 1
ATOM 2635 N N . SER A 1 325 ? 25.871 11.569 -8.536 1.00 62.16 325 SER A N 1
ATOM 2636 C CA . SER A 1 325 ? 25.263 12.738 -9.171 1.00 62.16 325 SER A CA 1
ATOM 2637 C C . SER A 1 325 ? 24.220 13.440 -8.298 1.00 62.16 325 SER A C 1
ATOM 2639 O O . SER A 1 325 ? 23.784 14.535 -8.643 1.00 62.16 325 SER A O 1
ATOM 2641 N N . GLY A 1 326 ? 23.780 12.821 -7.194 1.00 72.31 326 GLY A N 1
ATOM 2642 C CA . GLY A 1 326 ? 22.681 13.348 -6.385 1.00 72.31 326 GLY A CA 1
ATOM 2643 C C . GLY A 1 326 ? 21.363 13.463 -7.161 1.00 72.31 326 GLY A C 1
ATOM 2644 O O . GLY A 1 326 ? 20.565 14.351 -6.860 1.00 72.31 326 GLY A O 1
ATOM 2645 N N . CYS A 1 327 ? 21.146 12.590 -8.156 1.00 81.12 327 CYS A N 1
ATOM 2646 C CA . CYS A 1 327 ? 19.994 12.644 -9.058 1.00 81.12 327 CYS A CA 1
ATOM 2647 C C . CYS A 1 327 ? 18.664 12.683 -8.306 1.00 81.12 327 CYS A C 1
ATOM 2649 O O . CYS A 1 327 ? 17.800 13.493 -8.627 1.00 81.12 327 CYS A O 1
ATOM 2651 N N . LEU A 1 328 ? 18.495 11.815 -7.306 1.00 87.12 328 LEU A N 1
ATOM 2652 C CA . LEU A 1 328 ? 17.256 11.723 -6.545 1.00 87.12 328 LEU A CA 1
ATOM 2653 C C . LEU A 1 328 ? 17.256 12.723 -5.388 1.00 87.12 328 LEU A C 1
ATOM 2655 O O . LEU A 1 328 ? 18.066 12.636 -4.462 1.00 87.12 328 LEU A O 1
ATOM 2659 N N . LYS A 1 329 ? 16.299 13.651 -5.430 1.00 87.06 329 LYS A N 1
ATOM 2660 C CA . LYS A 1 329 ? 16.119 14.712 -4.440 1.00 87.06 329 LYS A CA 1
ATOM 2661 C C . LYS A 1 329 ? 14.757 14.572 -3.783 1.00 87.06 329 LYS A C 1
ATOM 2663 O O . LYS A 1 329 ? 13.730 14.744 -4.429 1.00 87.06 329 LYS A O 1
ATOM 2668 N N . VAL A 1 330 ? 14.753 14.290 -2.485 1.00 85.94 330 VAL A N 1
ATOM 2669 C CA . VAL A 1 330 ? 13.532 14.301 -1.669 1.00 85.94 330 VAL A CA 1
ATOM 2670 C C . VAL A 1 330 ? 13.350 15.699 -1.083 1.00 85.94 330 VAL A C 1
ATOM 2672 O O . VAL A 1 330 ? 14.302 16.281 -0.541 1.00 85.94 330 VAL A O 1
ATOM 2675 N N . ASP A 1 331 ? 12.142 16.245 -1.212 1.00 84.19 331 ASP A N 1
ATOM 2676 C CA . ASP A 1 331 ? 11.775 17.543 -0.643 1.00 84.19 331 ASP A CA 1
ATOM 2677 C C . ASP A 1 331 ? 11.919 17.498 0.896 1.00 84.19 331 ASP A C 1
ATOM 2679 O O . ASP A 1 331 ? 11.720 16.452 1.519 1.00 84.19 331 ASP A O 1
ATOM 2683 N N . GLN A 1 332 ? 12.352 18.602 1.514 1.00 84.56 332 GLN A N 1
ATOM 2684 C CA . GLN A 1 332 ? 12.857 18.634 2.894 1.00 84.56 332 GLN A CA 1
ATOM 2685 C C . GLN A 1 332 ? 11.839 18.100 3.907 1.00 84.56 332 GLN A C 1
ATOM 2687 O O . GLN A 1 332 ? 12.217 17.356 4.810 1.00 84.56 332 GLN A O 1
ATOM 2692 N N . GLU A 1 333 ? 10.558 18.418 3.721 1.00 80.38 333 GLU A N 1
ATOM 2693 C CA . GLU A 1 333 ? 9.458 17.980 4.594 1.00 80.38 333 GLU A CA 1
ATOM 2694 C C . GLU A 1 333 ? 9.229 16.457 4.581 1.00 80.38 333 GLU A C 1
ATOM 2696 O O . GLU A 1 333 ? 8.632 15.903 5.505 1.00 80.38 333 GLU A O 1
ATOM 2701 N N . TYR A 1 334 ? 9.722 15.771 3.547 1.00 82.19 334 TYR A N 1
ATOM 2702 C CA . TYR A 1 334 ? 9.524 14.339 3.318 1.00 82.19 334 TYR A CA 1
ATOM 2703 C C . TYR A 1 334 ? 10.777 13.518 3.629 1.00 82.19 334 TYR A C 1
ATOM 2705 O O . TYR A 1 334 ? 10.744 12.290 3.536 1.00 82.19 334 TYR A O 1
ATOM 2713 N N . ARG A 1 335 ? 11.895 14.156 3.994 1.00 87.19 335 ARG A N 1
ATOM 2714 C CA . ARG A 1 335 ? 13.148 13.451 4.283 1.00 87.19 335 ARG A CA 1
ATOM 2715 C C . ARG A 1 335 ? 13.037 12.633 5.558 1.00 87.19 335 ARG A C 1
ATOM 2717 O O . ARG A 1 335 ? 12.447 13.056 6.550 1.00 87.19 335 ARG A O 1
ATOM 2724 N N . TYR A 1 336 ? 13.642 11.454 5.541 1.00 86.56 336 TYR A N 1
ATOM 2725 C CA . TYR A 1 336 ? 13.818 10.658 6.744 1.00 86.56 336 TYR A CA 1
ATOM 2726 C C . TYR A 1 336 ? 14.881 11.289 7.656 1.00 86.56 336 TYR A C 1
ATOM 2728 O O . TYR A 1 336 ? 15.960 11.669 7.201 1.00 86.56 336 TYR A O 1
ATOM 2736 N N . THR A 1 337 ? 14.580 11.373 8.950 1.00 84.38 337 THR A N 1
ATOM 2737 C CA . THR A 1 337 ? 15.523 11.771 9.998 1.00 84.38 337 THR A CA 1
ATOM 2738 C C . THR A 1 337 ? 15.519 10.695 11.078 1.00 84.38 337 THR A C 1
ATOM 2740 O O . THR A 1 337 ? 14.436 10.399 11.589 1.00 84.38 337 THR A O 1
ATOM 2743 N N . PRO A 1 338 ? 16.677 10.109 11.438 1.00 80.44 338 PRO A N 1
ATOM 2744 C CA . PRO A 1 338 ? 16.720 9.101 12.488 1.00 80.44 338 PRO A CA 1
ATOM 2745 C C . PRO A 1 338 ? 16.185 9.650 13.816 1.00 80.44 338 PRO A C 1
ATOM 2747 O O . PRO A 1 338 ? 16.512 10.787 14.175 1.00 80.44 338 PRO A O 1
ATOM 2750 N N . PRO A 1 339 ? 15.395 8.866 14.565 1.00 76.00 339 PRO A N 1
ATOM 2751 C CA . PRO A 1 339 ? 14.902 9.281 15.870 1.00 76.00 339 PRO A CA 1
ATOM 2752 C C . PRO A 1 339 ? 16.040 9.407 16.892 1.00 76.00 339 PRO A C 1
ATOM 2754 O O . PRO A 1 339 ? 17.015 8.660 16.859 1.00 76.00 339 PRO A O 1
ATOM 2757 N N . GLN A 1 340 ? 15.885 10.330 17.848 1.00 64.56 340 GLN A N 1
ATOM 2758 C CA . GLN A 1 340 ? 16.830 10.512 18.963 1.00 64.56 340 GLN A CA 1
ATOM 2759 C C . GLN A 1 340 ? 16.622 9.511 20.117 1.00 64.56 340 GLN A C 1
ATOM 2761 O O . GLN A 1 340 ? 17.497 9.372 20.968 1.00 64.56 340 GLN A O 1
ATOM 2766 N N . LYS A 1 341 ? 15.467 8.832 20.178 1.00 57.00 341 LYS A N 1
ATOM 2767 C CA . LYS A 1 341 ? 15.130 7.800 21.174 1.00 57.00 341 LYS A CA 1
ATOM 2768 C C . LYS A 1 341 ? 14.394 6.650 20.492 1.00 57.00 341 LYS A C 1
ATOM 2770 O O . LYS A 1 341 ? 13.501 6.902 19.686 1.00 57.00 341 LYS A O 1
ATOM 2775 N N . GLU A 1 342 ? 14.756 5.413 20.818 1.00 54.75 342 GLU A N 1
ATOM 2776 C CA . GLU A 1 342 ? 14.099 4.226 20.260 1.00 54.75 342 GLU A CA 1
ATOM 2777 C C . GLU A 1 342 ? 12.705 4.027 20.876 1.00 54.75 342 GLU A C 1
ATOM 2779 O O . GLU A 1 342 ? 12.537 4.078 22.096 1.00 54.75 342 GLU A O 1
ATOM 2784 N N . GLY A 1 343 ? 11.694 3.816 20.030 1.00 47.84 343 GLY A N 1
ATOM 2785 C CA . GLY A 1 343 ? 10.384 3.322 20.457 1.00 47.84 343 GLY A CA 1
ATOM 2786 C C . GLY A 1 343 ? 10.412 1.809 20.697 1.00 47.84 343 GLY A C 1
ATOM 2787 O O . GLY A 1 343 ? 11.223 1.092 20.111 1.00 47.84 343 GLY A O 1
ATOM 2788 N N . LEU A 1 344 ? 9.519 1.306 21.555 1.00 38.88 344 LEU A N 1
ATOM 2789 C CA . LEU A 1 344 ? 9.361 -0.133 21.791 1.00 38.88 344 LEU A CA 1
ATOM 2790 C C . LEU A 1 344 ? 8.877 -0.847 20.518 1.00 38.88 344 LEU A C 1
ATOM 2792 O O . LEU A 1 344 ? 7.877 -0.464 19.915 1.00 38.88 344 LEU A O 1
ATOM 2796 N N . SER A 1 345 ? 9.582 -1.915 20.142 1.00 42.19 345 SER A N 1
ATOM 2797 C CA . SER A 1 345 ? 9.262 -2.762 18.990 1.00 42.19 345 SER A CA 1
ATOM 2798 C C . SER A 1 345 ? 8.094 -3.700 19.303 1.00 42.19 345 SER A C 1
ATOM 2800 O O . SER A 1 345 ? 8.274 -4.705 19.988 1.00 42.19 345 SER A O 1
ATOM 2802 N N . PHE A 1 346 ? 6.932 -3.442 18.711 1.00 38.06 346 PHE A N 1
ATOM 2803 C CA . PHE A 1 346 ? 5.914 -4.462 18.464 1.00 38.06 346 PHE A CA 1
ATOM 2804 C C . PHE A 1 346 ? 5.697 -4.522 16.954 1.00 38.06 346 PHE A C 1
ATOM 2806 O O . PHE A 1 346 ? 5.398 -3.506 16.336 1.00 38.06 346 PHE A O 1
ATOM 2813 N N . THR A 1 347 ? 5.937 -5.691 16.366 1.00 48.22 347 THR A N 1
ATOM 2814 C CA . THR A 1 347 ? 5.827 -6.029 14.937 1.00 48.22 347 THR A CA 1
ATOM 2815 C C . THR A 1 347 ? 4.752 -5.239 14.178 1.00 48.22 347 THR A C 1
ATOM 2817 O O . THR A 1 347 ? 3.574 -5.565 14.277 1.00 48.22 347 THR A O 1
ATOM 2820 N N . HIS A 1 348 ? 5.163 -4.251 13.374 1.00 44.69 348 HIS A N 1
ATOM 2821 C CA . HIS A 1 348 ? 4.297 -3.541 12.424 1.00 44.69 348 HIS A CA 1
ATOM 2822 C C . HIS A 1 348 ? 5.061 -3.187 11.138 1.00 44.69 348 HIS A C 1
ATOM 2824 O O . HIS A 1 348 ? 5.352 -2.031 10.853 1.00 44.69 348 HIS A O 1
ATOM 2830 N N . PHE A 1 349 ? 5.340 -4.199 10.321 1.00 38.44 349 PHE A N 1
ATOM 2831 C CA . PHE A 1 349 ? 5.577 -4.022 8.889 1.00 38.44 349 PHE A CA 1
ATOM 2832 C C . PHE A 1 349 ? 4.550 -4.884 8.152 1.00 38.44 349 PHE A C 1
ATOM 2834 O O . PHE A 1 349 ? 4.797 -6.055 7.871 1.00 38.44 349 PHE A O 1
ATOM 2841 N N . LEU A 1 350 ? 3.367 -4.335 7.860 1.00 35.50 350 LEU A N 1
ATOM 2842 C CA . LEU A 1 350 ? 2.483 -4.973 6.885 1.00 35.50 350 LEU A CA 1
ATOM 2843 C C . LEU A 1 350 ? 3.113 -4.810 5.487 1.00 35.50 350 LEU A C 1
ATOM 2845 O O . LEU A 1 350 ? 3.124 -3.731 4.903 1.00 35.50 350 LEU A O 1
ATOM 2849 N N . TYR A 1 351 ? 3.637 -5.927 4.982 1.00 41.81 351 TYR A N 1
ATOM 2850 C CA . TYR A 1 351 ? 3.573 -6.359 3.579 1.00 41.81 351 TYR A CA 1
ATOM 2851 C C . TYR A 1 351 ? 4.323 -5.589 2.477 1.00 41.81 351 TYR A C 1
ATOM 2853 O O . TYR A 1 351 ? 4.131 -5.910 1.308 1.00 41.81 351 TYR A O 1
ATOM 2861 N N . ALA A 1 352 ? 5.222 -4.652 2.782 1.00 36.44 352 ALA A N 1
ATOM 2862 C CA . ALA A 1 352 ? 5.898 -3.888 1.721 1.00 36.44 352 ALA A CA 1
ATOM 2863 C C . ALA A 1 352 ? 7.227 -4.482 1.202 1.00 36.44 352 ALA A C 1
ATOM 2865 O O . ALA A 1 352 ? 7.680 -4.105 0.126 1.00 36.44 352 ALA A O 1
ATOM 2866 N N . LEU A 1 353 ? 7.893 -5.390 1.925 1.00 42.12 353 LEU A N 1
ATOM 2867 C CA . LEU A 1 353 ? 9.328 -5.609 1.678 1.00 42.12 353 LEU A CA 1
ATOM 2868 C C . LEU A 1 353 ? 9.714 -6.914 0.960 1.00 42.12 353 LEU A C 1
ATOM 2870 O O . LEU A 1 353 ? 10.778 -6.978 0.347 1.00 42.12 353 LEU A O 1
ATOM 2874 N N . GLY A 1 354 ? 8.896 -7.959 0.967 1.00 39.94 354 GLY A N 1
ATOM 2875 C CA . GLY A 1 354 ? 9.359 -9.276 0.525 1.00 39.94 354 GLY A CA 1
ATOM 2876 C C . GLY A 1 354 ? 9.086 -9.556 -0.946 1.00 39.94 354 GLY A C 1
ATOM 2877 O O . GLY A 1 354 ? 8.128 -10.256 -1.243 1.00 39.94 354 GLY A O 1
ATOM 2878 N N . ILE A 1 355 ? 9.928 -9.080 -1.870 1.00 43.53 355 ILE A N 1
ATOM 2879 C CA . ILE A 1 355 ? 10.125 -9.698 -3.206 1.00 43.53 355 ILE A CA 1
ATOM 2880 C C . ILE A 1 355 ? 8.973 -9.510 -4.233 1.00 43.53 355 ILE A C 1
ATOM 2882 O O . ILE A 1 355 ? 9.234 -9.475 -5.439 1.00 43.53 355 ILE A O 1
ATOM 2886 N N . GLY A 1 356 ? 7.725 -9.292 -3.807 1.00 36.50 356 GLY A N 1
ATOM 2887 C CA . GLY A 1 356 ? 6.540 -9.252 -4.678 1.00 36.50 356 GLY A CA 1
ATOM 2888 C C . GLY A 1 356 ? 6.556 -8.157 -5.750 1.00 36.50 356 GLY A C 1
ATOM 2889 O O . GLY A 1 356 ? 6.219 -8.427 -6.899 1.00 36.50 356 GLY A O 1
ATOM 2890 N N . GLY A 1 357 ? 7.022 -6.945 -5.423 1.00 41.59 357 GLY A N 1
ATOM 2891 C CA . GLY A 1 357 ? 7.096 -5.838 -6.387 1.00 41.59 357 GLY A CA 1
ATOM 2892 C C . GLY A 1 357 ? 8.076 -6.102 -7.537 1.00 41.59 357 GLY A C 1
ATOM 2893 O O . GLY A 1 357 ? 7.741 -5.879 -8.698 1.00 41.59 357 GLY A O 1
ATOM 2894 N N . ILE A 1 358 ? 9.254 -6.661 -7.233 1.00 44.44 358 ILE A N 1
ATOM 2895 C CA . ILE A 1 358 ? 10.298 -6.988 -8.222 1.00 44.44 358 ILE A CA 1
ATOM 2896 C C . ILE A 1 358 ? 9.886 -8.190 -9.078 1.00 44.44 358 ILE A C 1
ATOM 2898 O O . ILE A 1 358 ? 10.050 -8.162 -10.294 1.00 44.44 358 ILE A O 1
ATOM 2902 N N . VAL A 1 359 ? 9.278 -9.217 -8.477 1.00 39.38 359 VAL A N 1
ATOM 2903 C CA . VAL A 1 359 ? 8.720 -10.365 -9.215 1.00 39.38 359 VAL A CA 1
ATOM 2904 C C . VAL A 1 359 ? 7.629 -9.916 -10.189 1.00 39.38 359 VAL A C 1
ATOM 2906 O O . VAL A 1 359 ? 7.584 -10.372 -11.331 1.00 39.38 359 VAL A O 1
ATOM 2909 N N . TYR A 1 360 ? 6.797 -8.958 -9.792 1.00 39.53 360 TYR A N 1
ATOM 2910 C CA . TYR A 1 360 ? 5.712 -8.453 -10.623 1.00 39.53 360 TYR A CA 1
ATOM 2911 C C . TYR A 1 360 ? 6.181 -7.538 -11.767 1.00 39.53 360 TYR A C 1
ATOM 2913 O O . TYR A 1 360 ? 5.630 -7.596 -12.867 1.00 39.53 360 TYR A O 1
ATOM 2921 N N . LEU A 1 361 ? 7.267 -6.784 -11.557 1.00 42.00 361 LEU A N 1
ATOM 2922 C CA . LEU A 1 361 ? 7.984 -6.050 -12.612 1.00 42.00 361 LEU A CA 1
ATOM 2923 C C . LEU A 1 361 ? 8.553 -6.982 -13.689 1.00 42.00 361 LEU A C 1
ATOM 2925 O O . LEU A 1 361 ? 8.705 -6.574 -14.835 1.00 42.00 361 LEU A O 1
ATOM 2929 N N . LEU A 1 362 ? 8.819 -8.249 -13.365 1.00 45.53 362 LEU A N 1
ATOM 2930 C CA . LEU A 1 362 ? 9.406 -9.221 -14.292 1.00 45.53 362 LEU A CA 1
ATOM 2931 C C . LEU A 1 362 ? 8.357 -10.076 -15.018 1.00 45.53 362 LEU A C 1
ATOM 2933 O O . LEU A 1 362 ? 8.596 -10.481 -16.156 1.00 45.53 362 LEU A O 1
ATOM 2937 N N . ILE A 1 363 ? 7.173 -10.294 -14.428 1.00 40.94 363 ILE A N 1
ATOM 2938 C CA . ILE A 1 363 ? 6.011 -10.909 -15.109 1.00 40.94 363 ILE A CA 1
ATOM 2939 C C . ILE A 1 363 ? 5.617 -10.102 -16.363 1.00 40.94 363 ILE A C 1
ATOM 2941 O O . ILE A 1 363 ? 5.207 -10.677 -17.369 1.00 40.94 363 ILE A O 1
ATOM 2945 N N . ALA A 1 364 ? 5.801 -8.783 -16.316 1.00 40.16 364 ALA A N 1
ATOM 2946 C CA . ALA A 1 364 ? 5.528 -7.828 -17.388 1.00 40.16 364 ALA A CA 1
ATOM 2947 C C . ALA A 1 364 ? 6.465 -7.928 -18.617 1.00 40.16 364 ALA A C 1
ATOM 2949 O O . ALA A 1 364 ? 6.047 -7.641 -19.737 1.00 40.16 364 ALA A O 1
ATOM 2950 N N . PHE A 1 365 ? 7.724 -8.350 -18.442 1.00 44.53 365 PHE A N 1
ATOM 2951 C CA . PHE A 1 365 ? 8.761 -8.246 -19.488 1.00 44.53 365 PHE A CA 1
ATOM 2952 C C . PHE A 1 365 ? 9.093 -9.510 -20.258 1.00 44.53 365 PHE A C 1
ATOM 2954 O O . PHE A 1 365 ? 9.854 -9.472 -21.227 1.00 44.53 365 PHE A O 1
ATOM 2961 N N . PHE A 1 366 ? 8.562 -10.639 -19.828 1.00 42.88 366 PHE A N 1
ATOM 2962 C CA . PHE A 1 366 ? 8.777 -11.894 -20.514 1.00 42.88 366 PHE A CA 1
ATOM 2963 C C . PHE A 1 366 ? 7.430 -12.328 -21.086 1.00 42.88 366 PHE A C 1
ATOM 2965 O O . PHE A 1 366 ? 6.615 -12.887 -20.345 1.00 42.88 366 PHE A O 1
ATOM 2972 N N . PRO A 1 367 ? 7.149 -12.041 -22.370 1.00 39.22 367 PRO A N 1
ATOM 2973 C CA . PRO A 1 367 ? 5.884 -12.427 -22.977 1.00 39.22 367 PRO A CA 1
ATOM 2974 C C . PRO A 1 367 ? 5.654 -13.927 -22.779 1.00 39.22 367 PRO A C 1
ATOM 2976 O O . PRO A 1 367 ? 6.578 -14.731 -22.935 1.00 39.22 367 PRO A O 1
ATOM 2979 N N . LYS A 1 368 ? 4.414 -14.322 -22.452 1.00 37.06 368 LYS A N 1
ATOM 2980 C CA . LYS A 1 368 ? 4.001 -15.727 -22.562 1.00 37.06 368 LYS A CA 1
ATOM 2981 C C . LYS A 1 368 ? 4.354 -16.174 -23.981 1.00 37.06 368 LYS A C 1
ATOM 2983 O O . LYS A 1 368 ? 3.807 -15.628 -24.941 1.00 37.06 368 LYS A O 1
ATOM 2988 N N . ARG A 1 369 ? 5.239 -17.166 -24.148 1.00 34.94 369 ARG A N 1
ATOM 2989 C CA . ARG A 1 369 ? 5.258 -17.908 -25.415 1.00 34.94 369 ARG A CA 1
ATOM 2990 C C . ARG A 1 369 ? 3.838 -18.428 -25.599 1.00 34.94 369 ARG A C 1
ATOM 2992 O O . ARG A 1 369 ? 3.328 -19.113 -24.713 1.00 34.94 369 ARG A O 1
ATOM 2999 N N . LYS A 1 370 ? 3.194 -18.084 -26.720 1.00 35.34 370 LYS A N 1
ATOM 3000 C CA . LYS A 1 370 ? 2.029 -18.836 -27.183 1.00 35.34 370 LYS A CA 1
ATOM 3001 C C . LYS A 1 370 ? 2.491 -20.285 -27.239 1.00 35.34 370 LYS A C 1
ATOM 3003 O O . LYS A 1 370 ? 3.367 -20.623 -28.032 1.00 35.34 370 LYS A O 1
ATOM 3008 N N . THR A 1 371 ? 1.968 -21.117 -26.353 1.00 32.38 371 THR A N 1
ATOM 3009 C CA . THR A 1 371 ? 2.005 -22.556 -26.538 1.00 32.38 371 THR A CA 1
ATOM 3010 C C . THR A 1 371 ? 1.206 -22.821 -27.806 1.00 32.38 371 THR A C 1
ATOM 3012 O O . THR A 1 371 ? -0.015 -22.929 -27.773 1.00 32.38 371 THR A O 1
ATOM 3015 N N . ASN A 1 372 ? 1.893 -22.868 -28.949 1.00 31.77 372 ASN A N 1
ATOM 3016 C CA . ASN A 1 372 ? 1.385 -23.588 -30.103 1.00 31.77 372 ASN A CA 1
ATOM 3017 C C . ASN A 1 372 ? 1.312 -25.051 -29.662 1.00 31.77 372 ASN A C 1
ATOM 3019 O O . ASN A 1 372 ? 2.298 -25.779 -29.735 1.00 31.77 372 ASN A O 1
ATOM 3023 N N . ARG A 1 373 ? 0.161 -25.448 -29.116 1.00 31.52 373 ARG A N 1
ATOM 3024 C CA . ARG A 1 373 ? -0.248 -26.846 -29.134 1.00 31.52 373 ARG A CA 1
ATOM 3025 C C . ARG A 1 373 ? -0.666 -27.126 -30.575 1.00 31.52 373 ARG A C 1
ATOM 3027 O O . ARG A 1 373 ? -1.750 -26.714 -30.980 1.00 31.52 373 ARG A O 1
ATOM 3034 N N . GLN A 1 374 ? 0.265 -27.681 -31.348 1.00 32.91 374 GLN A N 1
ATOM 3035 C CA . GLN A 1 374 ? -0.091 -28.580 -32.444 1.00 32.91 374 GLN A CA 1
ATOM 3036 C C . GLN A 1 374 ? -0.555 -29.904 -31.852 1.00 32.91 374 GLN A C 1
ATOM 3038 O O . GLN A 1 374 ? -0.010 -30.276 -30.783 1.00 32.91 374 GLN A O 1
#

Secondary structure (DSSP, 8-state):
----EEEEESSTT-HHHHHHHHS----TTTT-TTT-HHHHHHHHHHHH-SSPPPEEEEEHHHH--HHHHHHHHHHHHHHHHHHHHHH---HHHIIIIIS-S-STTPPP--HHHHHHHHHGGGGGT--SHHHHHHHHHHHH-----TTGGG--S---HHHHHH------S-S--EEEPPPTTEEEPPHHHHHHH-TT---SEEEEETT-SSTTSSEEEEEEEEE-SS-GGGS-HHHHHHHHHHHHHHHTT----SSEEEEEEEEEEE--TT--EEEEEEEEEETTEEEEEEEEEEEBSSEEEEEEEEE-STTSPPHHHHHHHHHTTT-EEE-GGGB----SSPPP------SSSSSHHHHHHHHTTSPPP-----

Sequence (374 aa):
MADKYSLTPANEQDPFHSIILNNHIKEKEAWDPGKSRLGMALDSVYKTCTDPPRPKIVRDIEVITGNFLINNVEEAIKIWHRTKKFTECSFDDFCEYILPYRIGNESLSDWREQAYQKFSYLLDSISDPLELTKAIVQVSGIYYNAGMSKYPFFPTFSELDQLHVDISHKGCKYSIDLPSGWDTIPHDTLKKIFPRLDLDMGLYPVSQKEYFTGNYALVGFMPVLQSLHSYSFDRIVSDMKEMNDRTKNTWNNDSISTRLDSIVPVNSSPNYRINNYLTIRRDSILLKGCQSLYVSKFGYITLMLYQKGNDALPIDSLLGKFNDSGCLKVDQEYRYTPPQKEGLSFTHFLYALGIGGIVYLLIAFFPKRKTNRQ